Protein AF-A0AA35WLZ9-F1 (afdb_monomer_lite)

Sequence (245 aa):
MIYVAKEMERNNMKIPLLIGGATTSKIHTAVKIAPKYNQPTVHVLDASKSVVVVSTLLDNRLRDIFVDDIKEEYEDVRQDYNESMQEKHYISLQSARANALSLDWKDFIPAKPKKVGITVFRDYDIKSLLPYIDWKPFFDVWQLRGKYPNRGYPGIFKDKDVGFEAKKVFDEAIHVLDTICQDKPVKAHGVIGLFPAYSLGDDVVVLNDMKTERIATLYGLRQQEEKERGDYLLLPFRLCLPKSH

Foldseek 3Di:
DQVVQLVCVVVVPADEAEDEDDPDDLLCCLARRPVNHPHHYDYDYDPVVVVVVVVQCPDPVRNVVVSVVSNVVSVVSNVVVVVVVVVWDFADPVVQLVQADDDDCPPPDDDDDPDAFKDKDKQPQLVVCVVVDQCQVVCVVVVLQAPPNPQGPPSSLVGPPRNVVVVVVVVVVVVVSVCCNVVVPDGDIDMDHHFDWADDRLKIFTADNVNPDGPDIGGWDWAGGDDPDDHTYIPPDPPGHHPVD

Secondary structure (DSSP, 8-state):
-HHHHHHHHHTT--S-EEE-STT--HHHIIIIIGGG-SS-EEE-SSHHHHHHHHHHHH-TTTHHHHHHHHHHHHHHHHHHHHHHHHS--B--HHHHHHTB-----TT--PPPPSS-EEEEEEEE-HHHHGGG---HHHHHHTT---SSTT--TTGGGG-TTTHHHHHHHHHHHHHHHHHHHHH--S-EEEEEEE--EEEETTEEEEE-TTSSSEEEEE--EE--B--SSS-B-EET-S-SPBTT-

InterPro domains:
  IPR004223 Vitamin B12-dependent methionine synthase, activation domain [PF02965] (125-230)
  IPR004223 Vitamin B12-dependent methionine synthase, activation domain [PS50974] (84-245)
  IPR006158 Cobalamin (vitamin B12)-binding domain [PS51332] (1-68)
  IPR036724 Cobalamin-binding domain superfamily [SSF52242] (1-81)
  IPR037010 Vitamin B12-dependent methionine synthase, activation domain superfamily [SSF56507] (89-234)
  IPR050554 Methionine Synthase/Corrinoid [PTHR45833] (1-231)

Organism: Geodia barretti (NCBI:txid519541)

Structure (mmCIF, N/CA/C/O backbone):
data_AF-A0AA35WLZ9-F1
#
_entry.id   AF-A0AA35WLZ9-F1
#
loop_
_atom_site.group_PDB
_atom_site.id
_atom_site.type_symbol
_atom_site.label_atom_id
_atom_site.label_alt_id
_atom_site.label_comp_id
_atom_site.label_asym_id
_atom_site.label_entity_id
_atom_site.label_seq_id
_atom_site.pdbx_PDB_ins_code
_atom_site.Cartn_x
_atom_site.Cartn_y
_atom_site.Cartn_z
_atom_site.occupancy
_atom_site.B_iso_or_equiv
_atom_site.auth_seq_id
_atom_site.auth_comp_id
_atom_site.auth_asym_id
_atom_site.auth_atom_id
_atom_site.pdbx_PDB_model_num
ATOM 1 N N . MET A 1 1 ? -5.988 13.405 6.049 1.00 89.25 1 MET A N 1
ATOM 2 C CA . MET A 1 1 ? -6.454 13.346 7.456 1.00 89.25 1 MET A CA 1
ATOM 3 C C . MET A 1 1 ? -6.013 14.553 8.278 1.00 89.25 1 MET A C 1
ATOM 5 O O . MET A 1 1 ? -6.886 15.200 8.827 1.00 89.25 1 MET A O 1
ATOM 9 N N . ILE A 1 2 ? -4.727 14.939 8.303 1.00 95.81 2 ILE A N 1
ATOM 10 C CA . ILE A 1 2 ? -4.272 16.164 9.010 1.00 95.81 2 ILE A CA 1
ATOM 11 C C . ILE A 1 2 ? -5.046 17.414 8.556 1.00 95.81 2 ILE A C 1
ATOM 13 O O . ILE A 1 2 ? -5.471 18.213 9.382 1.00 95.81 2 ILE A O 1
ATOM 17 N N . TYR A 1 3 ? -5.248 17.569 7.242 1.00 97.00 3 TYR A N 1
ATOM 18 C CA . TYR A 1 3 ? -6.050 18.662 6.684 1.00 97.00 3 TYR A CA 1
ATOM 19 C C . TYR A 1 3 ? -7.477 18.677 7.252 1.00 97.00 3 TYR A C 1
ATOM 21 O O . TYR A 1 3 ? -7.931 19.711 7.717 1.00 97.00 3 TYR A O 1
ATOM 29 N N . VAL A 1 4 ? -8.136 17.516 7.306 1.00 97.00 4 VAL A N 1
ATOM 30 C CA . VAL A 1 4 ? -9.491 17.381 7.864 1.00 97.00 4 VAL A CA 1
ATOM 31 C C . VAL A 1 4 ? -9.517 17.768 9.341 1.00 97.00 4 VAL A C 1
ATOM 33 O O . VAL A 1 4 ? -10.365 18.557 9.720 1.00 97.00 4 VAL A O 1
ATOM 36 N N . ALA A 1 5 ? -8.563 17.306 10.155 1.00 97.31 5 ALA A N 1
ATOM 37 C CA . ALA A 1 5 ? -8.479 17.686 11.569 1.00 97.31 5 ALA A CA 1
ATOM 38 C C . ALA A 1 5 ? -8.369 19.213 11.754 1.00 97.31 5 ALA A C 1
ATOM 40 O O . ALA A 1 5 ? -9.117 19.797 12.533 1.00 97.31 5 ALA A O 1
ATOM 41 N N . LYS A 1 6 ? -7.511 19.874 10.961 1.00 97.81 6 LYS A N 1
ATOM 42 C CA . LYS A 1 6 ? -7.396 21.343 10.958 1.00 97.81 6 LYS A CA 1
ATOM 43 C C . LYS A 1 6 ? -8.695 22.031 10.542 1.00 97.81 6 LYS A C 1
ATOM 45 O O . LYS A 1 6 ? -9.047 23.056 11.113 1.00 97.81 6 LYS A O 1
ATOM 50 N N . GLU A 1 7 ? -9.390 21.495 9.544 1.00 98.12 7 GLU A N 1
ATOM 51 C CA . GLU A 1 7 ? -10.670 22.037 9.087 1.00 98.12 7 GLU A CA 1
ATOM 52 C C . GLU A 1 7 ? -11.778 21.850 10.125 1.00 98.12 7 GLU A C 1
ATOM 54 O O . GLU A 1 7 ? -12.565 22.766 10.345 1.00 98.12 7 GLU A O 1
ATOM 59 N N . MET A 1 8 ? -11.817 20.712 10.816 1.00 98.00 8 MET A N 1
ATOM 60 C CA . MET A 1 8 ? -12.756 20.476 11.913 1.00 98.00 8 MET A CA 1
ATOM 61 C C . MET A 1 8 ? -12.528 21.461 13.062 1.00 98.00 8 MET A C 1
ATOM 63 O O . MET A 1 8 ? -13.495 22.023 13.577 1.00 98.00 8 MET A O 1
ATOM 67 N N . GLU A 1 9 ? -11.265 21.730 13.410 1.00 97.81 9 GLU A N 1
ATOM 68 C CA . GLU A 1 9 ? -10.915 22.761 14.393 1.00 97.81 9 GLU A CA 1
ATOM 69 C C . GLU A 1 9 ? -11.333 24.154 13.913 1.00 97.81 9 GLU A C 1
ATOM 71 O O . GLU A 1 9 ? -12.016 24.881 14.629 1.00 97.81 9 GLU A O 1
ATOM 76 N N . ARG A 1 10 ? -11.001 24.507 12.663 1.00 97.88 10 ARG A N 1
ATOM 77 C CA . ARG A 1 10 ? -11.346 25.803 12.056 1.00 97.88 10 ARG A CA 1
ATOM 78 C C . ARG A 1 10 ? -12.853 26.066 12.049 1.00 97.88 10 ARG A C 1
ATOM 80 O O . ARG A 1 10 ? -13.274 27.206 12.216 1.00 97.88 10 ARG A O 1
ATOM 87 N N . ASN A 1 11 ? -13.655 25.019 11.873 1.00 97.81 11 ASN A N 1
ATOM 88 C CA . ASN A 1 11 ? -15.116 25.087 11.886 1.00 97.81 11 ASN A CA 1
ATOM 89 C C . ASN A 1 11 ? -15.721 24.854 13.285 1.00 97.81 11 ASN A C 1
ATOM 91 O O . ASN A 1 11 ? -16.932 24.678 13.401 1.00 97.81 11 ASN A O 1
ATOM 95 N N . ASN A 1 12 ? -14.911 24.860 14.352 1.00 97.06 12 ASN A N 1
ATOM 96 C CA . ASN A 1 12 ? -15.339 24.682 15.744 1.00 97.06 12 ASN A CA 1
ATOM 97 C C . ASN A 1 12 ? -16.157 23.405 15.999 1.00 97.06 12 ASN A C 1
ATOM 99 O O . ASN A 1 12 ? -16.997 23.368 16.903 1.00 97.06 12 ASN A O 1
ATOM 103 N N . MET A 1 13 ? -15.922 22.347 15.222 1.00 97.62 13 MET A N 1
ATOM 104 C CA . MET A 1 13 ? -16.640 21.088 15.390 1.00 97.62 13 MET A CA 1
ATOM 105 C C . MET A 1 13 ? -16.354 20.496 16.773 1.00 97.62 13 MET A C 1
ATOM 107 O O . MET A 1 13 ? -15.226 20.567 17.263 1.00 97.62 13 MET A O 1
ATOM 111 N N . LYS A 1 14 ? -17.366 19.882 17.395 1.00 95.00 14 LYS A N 1
ATOM 112 C CA . LYS A 1 14 ? -17.282 19.296 18.750 1.00 95.00 14 LYS A CA 1
ATOM 113 C C . LYS A 1 14 ? -17.354 17.765 18.784 1.00 95.00 14 LYS A C 1
ATOM 115 O O . LYS A 1 14 ? -17.286 17.164 19.850 1.00 95.00 14 LYS A O 1
ATOM 120 N N . ILE A 1 15 ? -17.513 17.137 17.622 1.00 95.12 15 ILE A N 1
ATOM 121 C CA . ILE A 1 15 ? -17.662 15.686 17.509 1.00 95.12 15 ILE A CA 1
ATOM 122 C C . ILE A 1 15 ? -16.296 14.983 17.489 1.00 95.12 15 ILE A C 1
ATOM 124 O O . ILE A 1 15 ? -15.345 15.536 16.943 1.00 95.12 15 ILE A O 1
ATOM 128 N N . PRO A 1 16 ? -16.175 13.759 18.029 1.00 95.19 16 PRO A N 1
ATOM 129 C CA . PRO A 1 16 ? -14.942 12.982 17.922 1.00 95.19 16 PRO A CA 1
ATOM 130 C C . PRO A 1 16 ? -14.523 12.702 16.469 1.00 95.19 16 PRO A C 1
ATOM 132 O O . PRO A 1 16 ? -15.365 12.483 15.596 1.00 95.19 16 PRO A O 1
ATOM 135 N N . LEU A 1 17 ? -13.213 12.644 16.225 1.00 96.19 17 LEU A N 1
ATOM 136 C CA . LEU A 1 17 ? -12.600 12.267 14.952 1.00 96.19 17 LEU A CA 1
ATOM 137 C C . LEU A 1 17 ? -12.021 10.849 15.042 1.00 96.19 17 LEU A C 1
ATOM 139 O O . LEU A 1 17 ? -11.033 10.617 15.736 1.00 96.19 17 LEU A O 1
ATOM 143 N N . LEU A 1 18 ? -12.594 9.900 14.299 1.00 95.94 18 LEU A N 1
ATOM 144 C CA . LEU A 1 18 ? -12.056 8.541 14.190 1.00 95.94 18 LEU A CA 1
ATOM 145 C C . LEU A 1 18 ? -11.142 8.413 12.966 1.00 95.94 18 LEU A C 1
ATOM 147 O O . LEU A 1 18 ? -11.517 8.776 11.851 1.00 95.94 18 LEU A O 1
ATOM 151 N N . ILE A 1 19 ? -9.941 7.875 13.171 1.00 95.62 19 ILE A N 1
ATOM 152 C CA . ILE A 1 19 ? -8.924 7.673 12.137 1.00 95.62 19 ILE A CA 1
ATOM 153 C C . ILE A 1 19 ? -8.700 6.174 11.938 1.00 95.62 19 ILE A C 1
ATOM 155 O O . ILE A 1 19 ? -8.283 5.481 12.857 1.00 95.62 19 ILE A O 1
ATOM 159 N N . GLY A 1 20 ? -8.917 5.676 10.723 1.00 92.56 20 GLY A N 1
ATOM 160 C CA . GLY A 1 20 ? -8.704 4.272 10.364 1.00 92.56 20 GLY A CA 1
ATOM 161 C C . GLY A 1 20 ? -8.269 4.121 8.907 1.00 92.56 20 GLY A C 1
ATOM 162 O O . GLY A 1 20 ? -8.317 5.083 8.139 1.00 92.56 20 GLY A O 1
ATOM 163 N N . GLY A 1 21 ? -7.808 2.926 8.540 1.00 88.25 21 GLY A N 1
ATOM 164 C CA . GLY A 1 21 ? -7.388 2.582 7.176 1.00 88.25 21 GLY A CA 1
ATOM 165 C C . GLY A 1 21 ? -5.942 2.093 7.080 1.00 88.25 21 GLY A C 1
ATOM 166 O O . GLY A 1 21 ? -5.147 2.276 7.993 1.00 88.25 21 GLY A O 1
ATOM 167 N N . ALA A 1 22 ? -5.591 1.483 5.946 1.00 85.69 22 ALA A N 1
ATOM 168 C CA . ALA A 1 22 ? -4.310 0.792 5.759 1.00 85.69 22 ALA A CA 1
ATOM 169 C C . ALA A 1 22 ? -3.065 1.684 5.940 1.00 85.69 22 ALA A C 1
ATOM 171 O O . ALA A 1 22 ? -2.002 1.198 6.310 1.00 85.69 22 ALA A O 1
ATOM 172 N N . THR A 1 23 ? -3.185 2.986 5.675 1.00 87.00 23 THR A N 1
ATOM 173 C CA . THR A 1 23 ? -2.082 3.955 5.777 1.00 87.00 23 THR A CA 1
ATOM 174 C C . THR A 1 23 ? -2.028 4.675 7.123 1.00 87.00 23 THR A C 1
ATOM 176 O O . THR A 1 23 ? -1.178 5.546 7.314 1.00 87.00 23 THR A O 1
ATOM 179 N N . THR A 1 24 ? -2.937 4.365 8.052 1.00 92.12 24 THR A N 1
ATOM 180 C CA . THR A 1 24 ? -3.000 5.032 9.353 1.00 92.12 24 THR A CA 1
ATOM 181 C C . THR A 1 24 ? -2.328 4.198 10.431 1.00 92.12 24 THR A C 1
ATOM 183 O O . THR A 1 24 ? -2.323 2.971 10.402 1.00 92.12 24 THR A O 1
ATOM 186 N N . SER A 1 25 ? -1.759 4.876 11.421 1.00 94.00 25 SER A N 1
ATOM 187 C CA . SER A 1 25 ? -1.181 4.237 12.597 1.00 94.00 25 SER A CA 1
ATOM 188 C C . SER A 1 25 ? -1.472 5.064 13.839 1.00 94.00 25 SER A C 1
ATOM 190 O O . SER A 1 25 ? -1.731 6.273 13.746 1.00 94.00 25 SER A O 1
ATOM 192 N N . LYS A 1 26 ? -1.388 4.418 15.005 1.00 94.38 26 LYS A N 1
ATOM 193 C CA . LYS A 1 26 ? -1.492 5.095 16.299 1.00 94.38 26 LYS A CA 1
ATOM 194 C C . LYS A 1 26 ? -0.443 6.203 16.408 1.00 94.38 26 LYS A C 1
ATOM 196 O O . LYS A 1 26 ? -0.805 7.345 16.658 1.00 94.38 26 LYS A O 1
ATOM 201 N N . ILE A 1 27 ? 0.812 5.897 16.061 1.00 95.25 27 ILE A N 1
ATOM 202 C CA . ILE A 1 27 ? 1.931 6.854 16.063 1.00 95.25 27 ILE A CA 1
A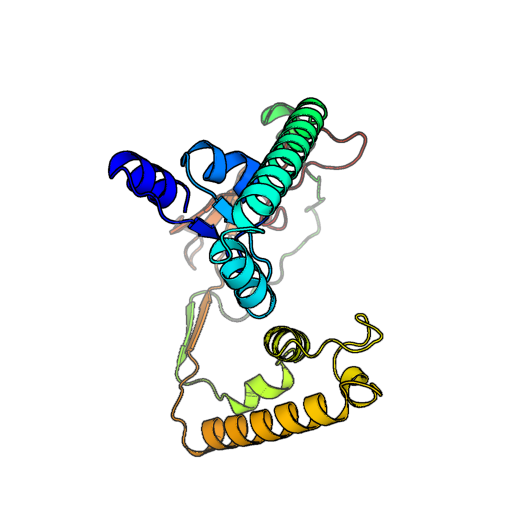TOM 203 C C . ILE A 1 27 ? 1.640 8.062 15.166 1.00 95.25 27 ILE A C 1
ATOM 205 O O . ILE A 1 27 ? 1.702 9.201 15.621 1.00 95.25 27 ILE A O 1
ATOM 209 N N . HIS A 1 28 ? 1.271 7.853 13.897 1.00 95.44 28 HIS A N 1
ATOM 210 C CA . HIS A 1 28 ? 0.989 8.974 12.993 1.00 95.44 28 HIS A CA 1
ATOM 211 C C . HIS A 1 28 ? -0.200 9.815 13.484 1.00 95.44 28 HIS A C 1
ATOM 213 O O . HIS A 1 28 ? -0.190 11.042 13.367 1.00 95.44 28 HIS A O 1
ATOM 219 N N . THR A 1 29 ? -1.218 9.170 14.056 1.00 96.62 29 THR A N 1
ATOM 220 C CA . THR A 1 29 ? -2.386 9.861 14.610 1.00 96.62 29 THR A CA 1
ATOM 221 C C . THR A 1 29 ? -2.001 10.717 15.812 1.00 96.62 29 THR A C 1
ATOM 223 O O . THR A 1 29 ? -2.269 11.918 15.784 1.00 96.62 29 THR A O 1
ATOM 226 N N . ALA A 1 30 ? -1.303 10.143 16.793 1.00 96.50 30 ALA A N 1
ATOM 227 C CA . ALA A 1 30 ? -0.842 10.830 17.995 1.00 96.50 30 ALA A CA 1
ATOM 228 C C . ALA A 1 30 ? 0.108 11.994 17.672 1.00 96.50 30 ALA A C 1
ATOM 230 O O . ALA A 1 30 ? -0.069 13.101 18.170 1.00 96.50 30 ALA A O 1
ATOM 231 N N . VAL A 1 31 ? 1.079 11.785 16.777 1.00 95.56 31 VAL A N 1
ATOM 232 C CA . VAL A 1 31 ? 2.138 12.769 16.494 1.00 95.56 31 VAL A CA 1
ATOM 233 C C . VAL A 1 31 ? 1.690 13.864 15.521 1.00 95.56 31 VAL A C 1
ATOM 235 O O . VAL A 1 31 ? 2.122 15.013 15.638 1.00 95.56 31 VAL A O 1
ATOM 238 N N . LYS A 1 32 ? 0.868 13.543 14.512 1.00 96.06 32 LYS A N 1
ATOM 239 C CA . LYS A 1 32 ? 0.588 14.471 13.396 1.00 96.06 32 LYS A CA 1
ATOM 240 C C . LYS A 1 32 ? -0.861 14.936 13.291 1.00 96.06 32 LYS A C 1
ATOM 242 O O . LYS A 1 32 ? -1.078 16.031 12.769 1.00 96.06 32 LYS A O 1
ATOM 247 N N . ILE A 1 33 ? -1.838 14.136 13.728 1.00 96.88 33 ILE A N 1
ATOM 248 C CA . ILE A 1 33 ? -3.269 14.426 13.524 1.00 96.88 33 ILE A CA 1
ATOM 249 C C . ILE A 1 33 ? -3.903 15.005 14.789 1.00 96.88 33 ILE A C 1
ATOM 251 O O . ILE A 1 33 ? -4.421 16.116 14.727 1.00 96.88 33 ILE A O 1
ATOM 255 N N . ALA A 1 34 ? -3.832 14.291 15.916 1.00 96.62 34 ALA A N 1
ATOM 256 C CA . ALA A 1 34 ? -4.447 14.690 17.182 1.00 96.62 34 ALA A CA 1
ATOM 257 C C . ALA A 1 34 ? -4.051 16.111 17.640 1.00 96.62 34 ALA A C 1
ATOM 259 O O . ALA A 1 34 ? -4.942 16.867 18.012 1.00 96.62 34 ALA A O 1
ATOM 260 N N . PRO A 1 35 ? -2.793 16.583 17.478 1.00 96.12 35 PRO A N 1
ATOM 261 C CA . PRO A 1 35 ? -2.415 17.950 17.858 1.00 96.12 35 PRO A CA 1
ATOM 262 C C . PRO A 1 35 ? -3.054 19.055 17.002 1.00 96.12 35 PRO A C 1
ATOM 264 O O . PRO A 1 35 ? -2.736 20.231 17.174 1.00 96.12 35 PRO A O 1
ATOM 267 N N . LYS A 1 36 ? -3.849 18.700 15.985 1.00 97.44 36 LYS A N 1
ATOM 268 C CA . LYS A 1 36 ? -4.519 19.643 15.080 1.00 97.44 36 LYS A CA 1
ATOM 269 C C . LYS A 1 36 ? -6.015 19.771 15.342 1.00 97.44 36 LYS A C 1
ATOM 271 O O . LYS A 1 36 ? -6.648 20.528 14.613 1.00 97.44 36 LYS A O 1
ATOM 276 N N . TYR A 1 37 ? -6.555 19.058 16.331 1.00 97.31 37 TYR A N 1
ATOM 277 C CA . TYR A 1 37 ? -7.966 19.108 16.688 1.00 97.31 37 TYR A CA 1
ATOM 278 C C . TYR A 1 37 ? -8.156 18.956 18.201 1.00 97.31 37 TYR A C 1
ATOM 280 O O . TYR A 1 37 ? -7.667 18.002 18.794 1.00 97.31 37 TYR A O 1
ATOM 288 N N . ASN A 1 38 ? -8.872 19.891 18.824 1.00 94.69 38 ASN A N 1
ATOM 289 C CA . ASN A 1 38 ? -9.024 19.970 20.281 1.00 94.69 38 ASN A CA 1
ATOM 290 C C . ASN A 1 38 ? -10.040 18.968 20.853 1.00 94.69 38 ASN A C 1
ATOM 292 O O . ASN A 1 38 ? -10.163 18.839 22.070 1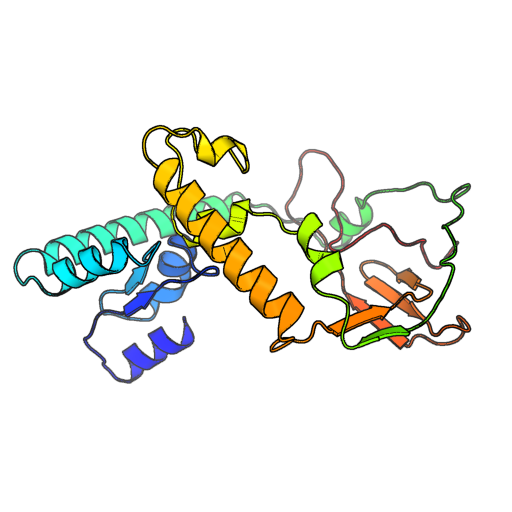.00 94.69 38 ASN A O 1
ATOM 296 N N . GLN A 1 39 ? -10.812 18.294 20.001 1.00 95.19 39 GLN A N 1
ATOM 297 C CA . GLN A 1 39 ? -11.749 17.248 20.420 1.00 95.19 39 GLN A CA 1
ATOM 298 C C . GLN A 1 39 ? -11.119 15.860 20.258 1.00 95.19 39 GLN A C 1
ATOM 300 O O . GLN A 1 39 ? -10.103 15.725 19.568 1.00 95.19 39 GLN A O 1
ATOM 305 N N . PRO A 1 40 ? -11.716 14.811 20.860 1.00 94.62 40 PRO A N 1
ATOM 306 C CA . PRO A 1 40 ? -11.141 13.473 20.839 1.00 94.62 40 PRO A CA 1
ATOM 307 C C . PRO A 1 40 ? -10.814 13.012 19.420 1.00 94.62 40 PRO A C 1
ATOM 309 O O . PRO A 1 40 ? -11.692 12.955 18.560 1.00 94.62 40 PRO A O 1
ATOM 312 N N . THR A 1 41 ? -9.548 12.675 19.188 1.00 96.62 41 THR A N 1
ATOM 313 C CA . THR A 1 41 ? -9.069 12.088 17.935 1.00 96.62 41 THR A CA 1
ATOM 314 C C . THR A 1 41 ? -8.553 10.694 18.243 1.00 96.62 41 THR A C 1
ATOM 316 O O . THR A 1 41 ? -7.584 10.564 18.981 1.00 96.62 41 THR A O 1
ATOM 319 N N . VAL A 1 42 ? -9.189 9.658 17.696 1.00 96.12 42 VAL A N 1
ATOM 320 C CA . VAL A 1 42 ? -8.922 8.264 18.074 1.00 96.12 42 VAL A CA 1
ATOM 321 C C . VAL A 1 42 ? -8.565 7.438 16.845 1.00 96.12 42 VAL A C 1
ATOM 323 O O . VAL A 1 42 ? -9.336 7.340 15.891 1.00 96.12 42 VAL A O 1
ATOM 326 N N . HIS A 1 43 ? -7.387 6.821 16.869 1.00 96.25 43 HIS A N 1
ATOM 327 C CA . HIS A 1 43 ? -6.989 5.790 15.916 1.00 96.25 43 HIS A CA 1
ATOM 328 C C . HIS A 1 43 ? -7.705 4.477 16.223 1.00 96.25 43 HIS A C 1
ATOM 330 O O . HIS A 1 43 ? -7.672 3.993 17.354 1.00 96.25 43 HIS A O 1
ATOM 336 N N . VAL A 1 44 ? -8.316 3.884 15.203 1.00 93.31 44 VAL A N 1
ATOM 337 C CA . VAL A 1 44 ? -9.000 2.598 15.299 1.00 93.31 44 VAL A CA 1
ATOM 338 C C . VAL A 1 44 ? -8.360 1.613 14.329 1.00 93.31 44 VAL A C 1
ATOM 340 O O . VAL A 1 44 ? -8.201 1.900 13.143 1.00 93.31 44 VAL A O 1
ATOM 343 N N . LEU A 1 45 ? -8.002 0.440 14.852 1.00 85.00 45 LEU A N 1
ATOM 344 C CA . LEU A 1 45 ? -7.276 -0.593 14.109 1.00 85.00 45 LEU A CA 1
ATOM 345 C C . LEU A 1 45 ? -8.126 -1.264 13.024 1.00 85.00 45 LEU A C 1
ATOM 347 O O . LEU A 1 45 ? -7.627 -1.530 11.934 1.00 85.00 45 LEU A O 1
ATOM 351 N N . ASP A 1 46 ? -9.392 -1.551 13.322 1.00 81.75 46 ASP A N 1
ATOM 352 C CA . ASP A 1 46 ? -10.289 -2.290 12.437 1.00 81.75 46 ASP A CA 1
ATOM 353 C C . ASP A 1 46 ? -11.768 -1.969 12.718 1.00 81.75 46 ASP A C 1
ATOM 355 O O . ASP A 1 46 ? -12.115 -1.280 13.682 1.00 81.75 46 ASP A O 1
ATOM 359 N N . ALA A 1 47 ? -12.646 -2.473 11.850 1.00 77.75 47 ALA A N 1
ATOM 360 C CA . ALA A 1 47 ? -14.084 -2.234 11.923 1.00 77.75 47 ALA A CA 1
ATOM 361 C C . ALA A 1 47 ? -14.764 -2.873 13.148 1.00 77.75 47 ALA A C 1
ATOM 363 O O . ALA A 1 47 ? -15.807 -2.392 13.574 1.00 77.75 47 ALA A O 1
ATOM 364 N N . SER A 1 48 ? -14.200 -3.931 13.741 1.00 81.06 48 SER A N 1
ATOM 365 C CA . SER A 1 48 ? -14.779 -4.537 14.948 1.00 81.06 48 SER A CA 1
ATOM 366 C C . SER A 1 48 ? -14.554 -3.645 16.170 1.00 81.06 48 SER A C 1
ATOM 368 O O . SER A 1 48 ? -15.453 -3.443 16.987 1.00 81.06 48 SER A O 1
ATOM 370 N N . LYS A 1 49 ? -13.371 -3.026 16.254 1.00 84.38 49 LYS A N 1
ATOM 371 C CA . LYS A 1 49 ? -13.010 -2.129 17.355 1.00 84.38 49 LYS A CA 1
ATOM 372 C C . LYS A 1 49 ? -13.668 -0.758 17.250 1.00 84.38 49 LYS A C 1
ATOM 374 O O . LYS A 1 49 ? -13.842 -0.107 18.278 1.00 84.38 49 LYS A O 1
ATOM 379 N N . SER A 1 50 ? -14.067 -0.320 16.053 1.00 88.81 50 SER A N 1
ATOM 380 C CA . SER A 1 50 ? -14.747 0.973 15.884 1.00 88.81 50 SER A CA 1
ATOM 381 C C . SER A 1 50 ? -16.082 1.017 16.620 1.00 88.81 50 SER A C 1
ATOM 383 O O . SER A 1 50 ? -16.401 2.045 17.210 1.00 88.81 50 SER A O 1
ATOM 385 N N . VAL A 1 51 ? -16.820 -0.097 16.663 1.00 88.75 51 VAL A N 1
ATOM 386 C CA . VAL A 1 51 ? -18.106 -0.188 17.371 1.00 88.75 51 VAL A CA 1
ATOM 387 C C . VAL A 1 51 ? -17.923 0.052 18.867 1.00 88.75 51 VAL A C 1
ATOM 389 O O . VAL A 1 51 ? -18.641 0.861 19.448 1.00 88.75 51 VAL A O 1
ATOM 392 N N . VAL A 1 52 ? -16.928 -0.598 19.479 1.00 89.75 52 VAL A N 1
ATOM 393 C CA . VAL A 1 52 ? -16.628 -0.435 20.910 1.00 89.75 52 VAL A CA 1
ATOM 394 C C . VAL A 1 52 ? -16.200 1.000 21.205 1.00 89.75 52 VAL A C 1
ATOM 396 O O . VAL A 1 52 ? -16.744 1.620 22.111 1.00 89.75 52 VAL A O 1
ATOM 399 N N . VAL A 1 53 ? -15.291 1.561 20.400 1.00 92.75 53 VAL A N 1
ATOM 400 C CA . VAL A 1 53 ? -14.822 2.946 20.570 1.00 92.75 53 VAL A CA 1
ATOM 401 C C . VAL A 1 53 ? -15.975 3.944 20.459 1.00 92.75 53 VAL A C 1
ATOM 403 O O . VAL A 1 53 ? -16.107 4.824 21.306 1.00 92.75 53 VAL A O 1
ATOM 406 N N . VAL A 1 54 ? -16.833 3.808 19.446 1.00 93.62 54 VAL A N 1
ATOM 407 C CA . VAL A 1 54 ? -17.995 4.691 19.272 1.00 93.62 54 VAL A CA 1
ATOM 408 C C . VAL A 1 54 ? -18.975 4.531 20.433 1.00 93.62 54 VAL A C 1
ATOM 410 O O . VAL A 1 54 ? -19.445 5.537 20.954 1.00 93.62 54 VAL A O 1
ATOM 413 N N . SER A 1 55 ? -19.242 3.301 20.886 1.00 93.19 55 SER A N 1
ATOM 414 C CA . SER A 1 55 ? -20.113 3.053 22.040 1.00 93.19 55 SER A CA 1
ATOM 415 C C . SER A 1 55 ? -19.592 3.740 23.303 1.00 93.19 55 SER A C 1
ATOM 417 O O . SER A 1 55 ? -20.366 4.391 23.997 1.00 93.19 55 SER A O 1
ATOM 419 N N . THR A 1 56 ? -18.289 3.648 23.581 1.00 93.44 56 THR A N 1
ATOM 420 C CA . THR A 1 56 ? -17.665 4.309 24.737 1.00 93.44 56 THR A CA 1
ATOM 421 C C . THR A 1 56 ? -17.711 5.832 24.615 1.00 93.44 56 THR A C 1
ATOM 423 O O . THR A 1 56 ? -17.994 6.519 25.591 1.00 93.44 56 THR A O 1
ATOM 426 N N . LEU A 1 57 ? -17.490 6.380 23.415 1.00 93.25 57 LEU A N 1
ATOM 427 C CA . LEU A 1 57 ? -17.543 7.827 23.166 1.00 93.25 57 LEU A CA 1
ATOM 428 C C . LEU A 1 57 ? -18.953 8.424 23.298 1.00 93.25 57 LEU A C 1
ATOM 430 O O . LEU A 1 57 ? -19.075 9.633 23.505 1.00 93.25 57 LEU A O 1
ATOM 434 N N . LEU A 1 58 ? -19.997 7.605 23.150 1.00 93.38 58 LEU A N 1
ATOM 435 C CA . LEU A 1 58 ? -21.397 8.002 23.322 1.00 93.38 58 LEU A CA 1
ATOM 436 C C . LEU A 1 58 ? -21.906 7.811 24.762 1.00 93.38 58 LEU A C 1
ATOM 438 O O . LEU A 1 58 ? -22.975 8.320 25.094 1.00 93.38 58 LEU A O 1
ATOM 442 N N . ASP A 1 59 ? -21.167 7.098 25.616 1.00 94.31 59 ASP A N 1
ATOM 443 C CA . ASP A 1 59 ? -21.534 6.879 27.016 1.00 94.31 59 ASP A CA 1
ATOM 444 C C . ASP A 1 59 ? -21.057 8.045 27.896 1.00 94.31 59 ASP A C 1
ATOM 446 O O . ASP A 1 59 ? -19.862 8.257 28.086 1.00 94.31 59 ASP A O 1
ATOM 450 N N . ASN A 1 60 ? -21.994 8.780 28.497 1.00 89.81 60 ASN A N 1
ATOM 451 C CA . ASN A 1 60 ? -21.697 9.958 29.322 1.00 89.81 60 ASN A CA 1
ATOM 452 C C . ASN A 1 60 ? -20.837 9.676 30.569 1.00 89.81 60 ASN A C 1
ATOM 454 O O . ASN A 1 60 ? -20.282 10.614 31.132 1.00 89.81 60 ASN A O 1
ATOM 458 N N . ARG A 1 61 ? -20.755 8.427 31.044 1.00 91.56 61 ARG A N 1
ATOM 459 C CA . ARG A 1 61 ? -19.938 8.053 32.211 1.00 91.56 61 ARG A CA 1
ATOM 460 C C . ARG A 1 61 ? -18.531 7.635 31.809 1.00 91.56 61 ARG A C 1
ATOM 462 O O . ARG A 1 61 ? -17.584 7.922 32.531 1.00 91.56 61 ARG A O 1
ATOM 469 N N . LEU A 1 62 ? -18.413 6.927 30.687 1.00 92.38 62 LEU A N 1
ATOM 470 C CA . LEU A 1 62 ? -17.149 6.343 30.236 1.00 92.38 62 LEU A CA 1
ATOM 471 C C . LEU A 1 62 ? -16.382 7.251 29.277 1.00 92.38 62 LEU A C 1
ATOM 473 O O . LEU A 1 62 ? -15.168 7.110 29.164 1.00 92.38 62 LEU A O 1
ATOM 477 N N . ARG A 1 63 ? -17.064 8.181 28.600 1.00 92.75 63 ARG A N 1
ATOM 478 C CA . ARG A 1 63 ? -16.465 9.051 27.587 1.00 92.75 63 ARG A CA 1
ATOM 479 C C . ARG A 1 63 ? -15.268 9.822 28.122 1.00 92.75 63 ARG A C 1
ATOM 481 O O . ARG A 1 63 ? -14.224 9.788 27.486 1.00 92.75 63 ARG A O 1
ATOM 488 N N . ASP A 1 64 ? -15.420 10.537 29.233 1.00 93.25 64 ASP A N 1
ATOM 489 C CA . ASP A 1 64 ? -14.362 11.433 29.712 1.00 93.25 64 ASP A CA 1
ATOM 490 C C . ASP A 1 64 ? -13.147 10.638 30.205 1.00 93.25 64 ASP A C 1
ATOM 492 O O . ASP A 1 64 ? -12.027 10.967 29.828 1.00 93.25 64 ASP A O 1
ATOM 496 N N . ILE A 1 65 ? -13.388 9.520 30.902 1.00 94.94 65 ILE A N 1
ATOM 497 C CA . ILE A 1 65 ? -12.348 8.558 31.303 1.00 94.94 65 ILE A CA 1
ATOM 498 C C . ILE A 1 65 ? -11.588 8.066 30.065 1.00 94.94 65 ILE A C 1
ATOM 500 O O . ILE A 1 65 ? -10.377 8.214 29.972 1.00 94.94 65 ILE A O 1
ATOM 504 N N . PHE A 1 66 ? -12.310 7.570 29.059 1.00 94.50 66 PHE A N 1
ATOM 505 C CA . PHE A 1 66 ? -11.708 7.050 27.833 1.00 94.50 66 PHE A CA 1
ATOM 506 C C . PHE A 1 66 ? -10.932 8.114 27.045 1.00 94.50 66 PHE A C 1
ATOM 508 O O . PHE A 1 66 ? -9.898 7.826 26.445 1.00 94.50 66 PHE A O 1
ATOM 515 N N . VAL A 1 67 ? -11.435 9.347 27.002 1.00 94.19 67 VAL A N 1
ATOM 516 C CA . VAL A 1 67 ? -10.763 10.455 26.318 1.00 94.19 67 VAL A CA 1
ATOM 517 C C . VAL A 1 67 ? -9.462 10.821 27.022 1.00 94.19 67 VAL A C 1
ATOM 519 O O . VAL A 1 67 ? -8.484 11.114 26.335 1.00 94.19 67 VAL A O 1
ATOM 522 N N . ASP A 1 68 ? -9.448 10.823 28.351 1.00 94.69 68 ASP A N 1
ATOM 523 C CA . ASP A 1 68 ? -8.250 11.139 29.119 1.00 94.69 68 ASP A CA 1
ATOM 524 C C . ASP A 1 68 ? -7.211 10.012 29.028 1.00 94.69 68 ASP A C 1
ATOM 526 O O . ASP A 1 68 ? -6.056 10.311 28.727 1.00 94.69 68 ASP A O 1
ATOM 530 N N . ASP A 1 69 ? -7.633 8.743 29.080 1.00 95.19 69 ASP A N 1
ATOM 531 C CA . ASP A 1 69 ? -6.759 7.583 28.834 1.00 95.19 69 ASP A CA 1
ATOM 532 C C . ASP A 1 69 ? -6.073 7.668 27.453 1.00 95.19 69 ASP A C 1
ATOM 534 O O . ASP A 1 69 ? -4.870 7.447 27.310 1.00 95.19 69 ASP A O 1
ATOM 538 N N . ILE A 1 70 ? -6.825 8.025 26.402 1.00 94.50 70 ILE A N 1
ATOM 539 C CA . ILE A 1 70 ? -6.273 8.167 25.044 1.00 94.50 70 ILE A CA 1
ATOM 540 C C . ILE A 1 70 ? -5.303 9.348 24.944 1.00 94.50 70 ILE A C 1
ATOM 542 O O . ILE A 1 70 ? -4.327 9.274 24.194 1.00 94.50 70 ILE A O 1
ATOM 546 N N . LYS A 1 71 ? -5.560 10.454 25.652 1.00 93.81 71 LYS A N 1
ATOM 547 C CA . LYS A 1 71 ? -4.645 11.605 25.653 1.00 93.81 71 LYS A CA 1
ATOM 548 C C . LYS A 1 71 ? -3.319 11.254 26.312 1.00 93.81 71 LYS A C 1
ATOM 550 O O . LYS A 1 71 ? -2.293 11.640 25.756 1.00 93.81 71 LYS A O 1
ATOM 555 N N . GLU A 1 72 ? -3.358 10.554 27.446 1.00 95.94 72 GLU A N 1
ATOM 556 C CA . GLU A 1 72 ? -2.166 10.070 28.148 1.00 95.94 72 GLU A CA 1
ATOM 557 C C . GLU A 1 72 ? -1.373 9.130 27.238 1.00 95.94 72 GLU A C 1
ATOM 559 O O . GLU A 1 72 ? -0.231 9.432 26.898 1.00 95.94 72 GLU A O 1
ATOM 564 N N . GLU A 1 73 ? -2.030 8.113 26.668 1.00 95.75 73 GLU A N 1
ATOM 565 C CA . GLU A 1 73 ? -1.388 7.198 25.716 1.00 95.75 73 GLU A CA 1
ATOM 566 C C . GLU A 1 73 ? -0.759 7.948 24.525 1.00 95.75 73 GLU A C 1
ATOM 568 O O . GLU A 1 73 ? 0.312 7.593 24.030 1.00 95.75 73 GLU A O 1
ATOM 573 N N . TYR A 1 74 ? -1.415 8.991 24.013 1.00 97.06 74 TYR A N 1
ATOM 574 C CA . TYR A 1 74 ? -0.895 9.755 22.878 1.00 97.06 74 TYR A CA 1
ATOM 575 C C . TYR A 1 74 ? 0.222 10.717 23.261 1.00 97.06 74 TYR A C 1
ATOM 577 O O . TYR A 1 74 ? 0.966 11.133 22.370 1.00 97.06 74 TYR A O 1
ATOM 585 N N . GLU A 1 75 ? 0.318 11.134 24.521 1.00 95.56 75 GLU A N 1
ATOM 586 C CA . GLU A 1 75 ? 1.479 11.862 25.029 1.00 95.56 75 GLU A CA 1
ATOM 587 C C . GLU A 1 75 ? 2.683 10.929 25.117 1.00 95.56 75 GLU A C 1
ATOM 589 O O . GLU A 1 75 ? 3.702 11.243 24.506 1.00 95.56 75 GLU A O 1
ATOM 594 N N . ASP A 1 76 ? 2.523 9.744 25.708 1.00 96.25 76 ASP A N 1
ATOM 595 C CA . ASP A 1 76 ? 3.589 8.739 25.800 1.00 96.25 76 ASP A CA 1
ATOM 596 C C . ASP A 1 76 ? 4.129 8.379 24.409 1.00 96.25 76 ASP A C 1
ATOM 598 O O . ASP A 1 76 ? 5.316 8.511 24.122 1.00 96.25 76 ASP A O 1
ATOM 602 N N . VAL A 1 77 ? 3.233 8.061 23.466 1.00 95.88 77 VAL A N 1
ATOM 603 C CA . VAL A 1 77 ? 3.612 7.753 22.075 1.00 95.88 77 VAL A CA 1
ATOM 604 C C . VAL A 1 77 ? 4.335 8.923 21.395 1.00 95.88 77 VAL A C 1
ATOM 606 O O . VAL A 1 77 ? 5.184 8.711 20.523 1.00 95.88 77 VAL A O 1
ATOM 609 N N . ARG A 1 78 ? 3.991 10.171 21.734 1.00 94.75 78 ARG A N 1
ATOM 610 C CA . ARG A 1 78 ? 4.679 11.356 21.199 1.00 94.75 78 ARG A CA 1
ATOM 611 C C . ARG A 1 78 ? 6.059 11.520 21.815 1.00 94.75 78 ARG A C 1
ATOM 613 O O . ARG A 1 78 ? 6.982 11.866 21.076 1.00 94.75 78 ARG A O 1
ATOM 620 N N . GLN A 1 79 ? 6.189 11.294 23.116 1.00 93.94 79 GLN A N 1
ATOM 621 C CA . GLN A 1 79 ? 7.463 11.338 23.813 1.00 93.94 79 GLN A CA 1
ATOM 622 C C . GLN A 1 79 ? 8.412 10.278 23.247 1.00 93.94 79 GLN A C 1
ATOM 624 O O . GLN A 1 79 ? 9.454 10.653 22.709 1.00 93.94 79 GLN A O 1
ATOM 629 N N . ASP A 1 80 ? 7.989 9.013 23.209 1.00 93.12 80 ASP A N 1
ATOM 630 C CA . ASP A 1 80 ? 8.753 7.897 22.638 1.00 93.12 80 ASP A CA 1
ATOM 631 C C . ASP A 1 80 ? 9.182 8.183 21.192 1.00 93.12 80 ASP A C 1
ATOM 633 O O . ASP A 1 80 ? 10.330 7.968 20.794 1.00 93.12 80 ASP A O 1
ATOM 637 N N . TYR A 1 81 ? 8.265 8.715 20.372 1.00 92.12 81 TYR A N 1
ATOM 638 C CA . TYR A 1 81 ? 8.586 9.086 18.996 1.00 92.12 81 TYR A CA 1
ATOM 639 C C . TYR A 1 81 ? 9.673 10.165 18.943 1.00 92.12 81 TYR A C 1
ATOM 641 O O . TYR A 1 81 ? 10.606 10.049 18.149 1.00 92.12 81 TYR A O 1
ATOM 649 N N . ASN A 1 82 ? 9.571 11.213 19.762 1.00 90.12 82 ASN A N 1
ATOM 650 C CA . ASN A 1 82 ? 10.547 12.300 19.777 1.00 90.12 82 ASN A CA 1
ATOM 651 C C . ASN A 1 82 ? 11.918 11.833 20.278 1.00 90.12 82 ASN A C 1
ATOM 653 O O . ASN A 1 82 ? 12.922 12.223 19.686 1.00 90.12 82 ASN A O 1
ATOM 657 N N . GLU A 1 83 ? 11.961 10.979 21.300 1.00 90.50 83 GLU A N 1
ATOM 658 C CA . GLU A 1 83 ? 13.193 10.357 21.797 1.00 90.50 83 GLU A CA 1
ATOM 659 C C . GLU A 1 83 ? 13.840 9.498 20.702 1.00 90.50 83 GLU A C 1
ATOM 661 O O . GLU A 1 83 ? 14.990 9.733 20.329 1.00 90.50 83 GLU A O 1
ATOM 666 N N . SER A 1 84 ? 13.065 8.629 20.043 1.00 86.62 84 SER A N 1
ATOM 667 C CA . SER A 1 84 ? 13.567 7.809 18.929 1.00 86.62 84 SER A CA 1
ATOM 668 C C . SER A 1 84 ? 14.065 8.631 17.730 1.00 86.62 84 SER A C 1
ATOM 670 O O . SER A 1 84 ? 14.881 8.158 16.943 1.00 86.62 84 SER A O 1
ATOM 672 N N . MET A 1 85 ? 13.570 9.861 17.541 1.00 82.12 85 MET A N 1
ATOM 673 C CA . MET A 1 85 ? 14.067 10.763 16.496 1.00 82.12 85 MET A CA 1
ATOM 674 C C . MET A 1 85 ? 15.411 11.393 16.860 1.00 82.12 85 MET A C 1
ATOM 676 O O . MET A 1 85 ? 16.173 11.706 15.948 1.00 82.12 85 MET A O 1
ATOM 680 N N . GLN A 1 86 ? 15.704 11.580 18.149 1.00 80.06 86 GLN A N 1
ATOM 681 C CA . GLN A 1 86 ? 16.993 12.106 18.609 1.00 80.06 86 GLN A CA 1
ATOM 682 C C . GLN A 1 86 ? 18.115 11.074 18.458 1.00 80.06 86 GLN A C 1
ATOM 684 O O . GLN A 1 86 ? 19.248 11.453 18.172 1.00 80.06 86 GLN A O 1
ATOM 689 N N . GLU A 1 87 ? 17.792 9.786 18.576 1.00 81.00 87 GLU A N 1
ATOM 690 C CA . GLU A 1 87 ? 18.738 8.679 18.375 1.00 81.00 87 GLU A CA 1
ATOM 691 C C . GLU A 1 87 ? 19.130 8.473 16.901 1.00 81.00 87 GLU A C 1
ATOM 693 O O . GLU A 1 87 ? 20.137 7.833 16.598 1.00 81.00 87 GLU A O 1
ATOM 698 N N . LYS A 1 88 ? 18.354 9.019 15.954 1.00 84.75 88 LYS A N 1
ATOM 699 C CA . LYS A 1 88 ? 18.635 8.867 14.523 1.00 84.75 88 LYS A CA 1
ATOM 700 C C . LYS A 1 88 ? 19.659 9.878 14.046 1.00 84.75 88 LYS A C 1
ATOM 702 O O . LYS A 1 88 ? 19.344 11.035 13.763 1.00 84.75 88 LYS A O 1
ATOM 707 N N . HIS A 1 89 ? 20.876 9.400 13.844 1.00 89.38 89 HIS A N 1
ATOM 708 C CA . HIS A 1 89 ? 21.917 10.156 13.170 1.00 89.38 89 HIS A CA 1
ATOM 709 C C . HIS A 1 89 ? 21.800 9.994 11.655 1.00 89.38 89 HIS A C 1
ATOM 711 O O . HIS A 1 89 ? 21.646 8.890 11.135 1.00 89.38 89 HIS A O 1
ATOM 717 N N . TYR A 1 90 ? 21.853 11.112 10.931 1.00 91.88 90 TYR A N 1
ATOM 718 C CA . TYR A 1 90 ? 21.831 11.120 9.473 1.00 91.88 90 TYR A CA 1
ATOM 719 C C . TYR A 1 90 ? 23.154 11.644 8.938 1.00 91.88 90 TYR A C 1
ATOM 721 O O . TYR A 1 90 ? 23.631 12.702 9.350 1.00 91.88 90 TYR A O 1
ATOM 729 N N . ILE A 1 91 ? 23.714 10.939 7.962 1.00 93.62 91 ILE A N 1
ATOM 730 C CA . ILE A 1 91 ? 24.910 11.384 7.257 1.00 93.62 91 ILE A CA 1
ATOM 731 C C . ILE A 1 91 ? 24.555 12.274 6.063 1.00 93.62 91 ILE A C 1
ATOM 733 O O . ILE A 1 91 ? 23.440 12.255 5.521 1.00 93.62 91 ILE A O 1
ATOM 737 N N . SER A 1 92 ? 25.544 13.042 5.602 1.00 95.00 92 SER A N 1
ATOM 738 C CA . SER A 1 92 ? 25.391 13.835 4.384 1.00 95.00 92 SER A CA 1
ATOM 739 C C . SER A 1 92 ? 25.094 12.933 3.180 1.00 95.00 92 SER A C 1
ATOM 741 O O . SER A 1 92 ? 25.608 11.816 3.067 1.00 95.00 92 SER A O 1
ATOM 743 N N . LEU A 1 93 ? 24.306 13.439 2.229 1.00 93.69 93 LEU A N 1
ATOM 744 C CA . LEU A 1 93 ? 24.016 12.714 0.991 1.00 93.69 93 LEU A CA 1
ATOM 745 C C . LEU A 1 93 ? 25.300 12.369 0.218 1.00 93.69 93 LEU A C 1
ATOM 747 O O . LEU A 1 93 ? 25.388 11.313 -0.402 1.00 93.69 93 LEU A O 1
ATOM 751 N N . GLN A 1 94 ? 26.315 13.235 0.276 1.00 94.00 94 GLN A N 1
ATOM 752 C CA . GLN A 1 94 ? 27.612 12.988 -0.351 1.00 94.00 94 GLN A CA 1
ATOM 753 C C . GLN A 1 94 ? 28.337 11.803 0.298 1.00 94.00 94 GLN A C 1
ATOM 755 O O . GLN A 1 94 ? 28.823 10.927 -0.414 1.00 94.00 94 GLN A O 1
ATOM 760 N N . SER A 1 95 ? 28.348 11.733 1.631 1.00 92.56 95 SER A N 1
ATOM 761 C CA . SER A 1 95 ? 28.906 10.602 2.380 1.00 92.56 95 SER A CA 1
ATOM 762 C C . SER A 1 95 ? 28.155 9.304 2.067 1.00 92.56 95 SER A C 1
ATOM 764 O O . SER A 1 95 ? 28.780 8.275 1.820 1.00 92.56 95 SER A O 1
ATOM 766 N N . ALA A 1 96 ? 26.822 9.352 1.988 1.00 92.56 96 ALA A N 1
ATOM 767 C CA . ALA A 1 96 ? 26.009 8.188 1.634 1.00 92.56 96 ALA A CA 1
ATOM 768 C C . ALA A 1 96 ? 26.281 7.706 0.199 1.00 92.56 96 ALA A C 1
ATOM 770 O O . ALA A 1 96 ? 26.273 6.507 -0.073 1.00 92.56 96 ALA A O 1
ATOM 771 N N . ARG A 1 97 ? 26.527 8.631 -0.739 1.00 91.00 97 ARG A N 1
ATOM 772 C CA . ARG A 1 97 ? 26.904 8.310 -2.127 1.00 91.00 97 ARG A CA 1
ATOM 773 C C . ARG A 1 97 ? 28.301 7.704 -2.226 1.00 91.00 97 ARG A C 1
ATOM 775 O O . ARG A 1 97 ? 28.502 6.812 -3.044 1.00 91.00 97 ARG A O 1
ATOM 782 N N . ALA A 1 98 ? 29.244 8.173 -1.409 1.00 90.44 98 ALA A N 1
ATOM 783 C CA . ALA A 1 98 ? 30.595 7.619 -1.350 1.00 90.44 98 ALA A CA 1
ATOM 784 C C . ALA A 1 98 ? 30.599 6.180 -0.803 1.00 90.44 98 ALA A C 1
ATOM 786 O O . ALA A 1 98 ? 31.300 5.329 -1.338 1.00 90.44 98 ALA A O 1
ATOM 787 N N . ASN A 1 99 ? 29.748 5.895 0.188 1.00 88.94 99 ASN A N 1
ATOM 788 C CA . ASN A 1 99 ? 29.577 4.572 0.805 1.00 88.94 99 ASN A CA 1
ATOM 789 C C . ASN A 1 99 ? 28.417 3.768 0.183 1.00 88.94 99 ASN A C 1
ATOM 791 O O . ASN A 1 99 ? 27.678 3.050 0.861 1.00 88.94 99 ASN A O 1
ATOM 795 N N . ALA A 1 100 ? 28.191 3.947 -1.116 1.00 86.94 100 ALA A N 1
ATOM 796 C CA . ALA A 1 100 ? 27.138 3.248 -1.835 1.00 86.94 100 ALA A CA 1
ATOM 797 C C . ALA A 1 100 ? 27.599 1.844 -2.265 1.00 86.94 100 ALA A C 1
ATOM 799 O O . ALA A 1 100 ? 28.735 1.687 -2.705 1.00 86.94 100 ALA A O 1
ATOM 800 N N . LEU A 1 101 ? 26.673 0.874 -2.294 1.00 85.12 101 LEU A N 1
ATOM 801 C CA . LEU A 1 101 ? 26.911 -0.533 -2.680 1.00 85.12 101 LEU A CA 1
ATOM 802 C C . LEU A 1 101 ? 27.766 -0.679 -3.943 1.00 85.12 101 LEU A C 1
ATOM 804 O O . LEU A 1 101 ? 27.274 -0.418 -5.043 1.00 85.12 101 LEU A O 1
ATOM 808 N N . SER A 1 102 ? 29.023 -1.087 -3.806 1.00 81.62 102 SER A N 1
ATOM 809 C CA . SER A 1 102 ? 29.926 -1.253 -4.947 1.00 81.62 102 SER A CA 1
ATOM 810 C C . SER A 1 102 ? 29.724 -2.625 -5.591 1.00 81.62 102 SER A C 1
ATOM 812 O O . SER A 1 102 ? 29.911 -3.649 -4.940 1.00 81.62 102 SER A O 1
ATOM 814 N N . LEU A 1 103 ? 29.329 -2.646 -6.865 1.00 83.75 103 LEU A N 1
ATOM 815 C CA . LEU A 1 103 ? 29.175 -3.864 -7.663 1.00 83.75 103 LEU A CA 1
ATOM 816 C C . LEU A 1 103 ? 30.234 -3.871 -8.766 1.00 83.75 103 LEU A C 1
ATOM 818 O O . LEU A 1 103 ? 30.434 -2.846 -9.423 1.00 83.75 103 LEU A O 1
ATOM 822 N N . ASP A 1 104 ? 30.892 -5.012 -8.970 1.00 84.88 104 ASP A N 1
ATOM 823 C CA . ASP A 1 104 ? 31.796 -5.197 -10.105 1.00 84.88 104 ASP A CA 1
ATOM 824 C C . ASP A 1 104 ? 30.988 -5.562 -11.356 1.00 84.88 104 ASP A C 1
ATOM 826 O O . ASP A 1 104 ? 30.282 -6.570 -11.388 1.00 84.88 104 ASP A O 1
ATOM 830 N N . TRP A 1 105 ? 31.078 -4.712 -12.377 1.00 84.88 105 TRP A N 1
ATOM 831 C CA . TRP A 1 105 ? 30.346 -4.854 -13.634 1.00 84.88 105 TRP A CA 1
ATOM 832 C C . TRP A 1 105 ? 31.215 -5.360 -14.787 1.00 84.88 105 TRP A C 1
ATOM 834 O O . TRP A 1 105 ? 30.686 -5.556 -15.878 1.00 84.88 105 TRP A O 1
ATOM 844 N N . LYS A 1 106 ? 32.527 -5.563 -14.580 1.00 84.12 106 LYS A N 1
ATOM 845 C CA . LYS A 1 106 ? 33.489 -5.831 -15.667 1.00 84.12 106 LYS A CA 1
ATOM 846 C C . LYS A 1 106 ? 33.091 -7.001 -16.565 1.00 84.12 106 LYS A C 1
ATOM 848 O O . LYS A 1 106 ? 33.157 -6.867 -17.782 1.00 84.12 106 LYS A O 1
ATOM 853 N N . ASP A 1 107 ? 32.624 -8.092 -15.964 1.00 85.56 107 ASP A N 1
ATOM 854 C CA . ASP A 1 107 ? 32.247 -9.318 -16.678 1.00 85.56 107 ASP A CA 1
ATOM 855 C C . ASP A 1 107 ? 30.727 -9.558 -16.689 1.00 85.56 107 ASP A C 1
ATOM 857 O O . ASP A 1 107 ? 30.249 -10.624 -17.087 1.00 85.56 107 ASP A O 1
ATOM 861 N N . PHE A 1 108 ? 29.934 -8.575 -16.249 1.00 87.06 108 PHE A N 1
ATOM 862 C CA . PHE A 1 108 ? 28.483 -8.707 -16.213 1.00 87.06 108 PHE A CA 1
ATOM 863 C C . PHE A 1 108 ? 27.854 -8.280 -17.538 1.00 87.06 108 PHE A C 1
ATOM 865 O O . PHE A 1 108 ? 27.839 -7.103 -17.898 1.00 87.06 108 PHE A O 1
ATOM 872 N N . ILE A 1 109 ? 27.241 -9.239 -18.229 1.00 85.81 109 ILE A N 1
ATOM 873 C CA . ILE A 1 109 ? 26.462 -8.978 -19.437 1.00 85.81 109 ILE A CA 1
ATOM 874 C C . ILE A 1 109 ? 24.971 -9.032 -19.073 1.00 85.81 109 ILE A C 1
ATOM 876 O O . ILE A 1 109 ? 24.466 -10.102 -18.721 1.00 85.81 109 ILE A O 1
ATOM 880 N N . PRO A 1 110 ? 24.231 -7.911 -19.165 1.00 86.88 110 PRO A N 1
ATOM 881 C CA . PRO A 1 110 ? 22.818 -7.886 -18.826 1.00 86.88 110 PRO A CA 1
ATOM 882 C C . PRO A 1 110 ? 22.022 -8.708 -19.843 1.00 86.88 110 PRO A C 1
ATOM 884 O O . PRO A 1 110 ? 22.202 -8.579 -21.058 1.00 86.88 110 PRO A O 1
ATOM 887 N N . ALA A 1 111 ? 21.093 -9.529 -19.352 1.00 89.81 111 ALA A N 1
ATOM 888 C CA . ALA A 1 111 ? 20.207 -10.294 -20.218 1.00 89.81 111 ALA A CA 1
ATOM 889 C C . ALA A 1 111 ? 19.354 -9.346 -21.076 1.00 89.81 111 ALA A C 1
ATOM 891 O O . ALA A 1 111 ? 18.589 -8.529 -20.558 1.00 89.81 111 ALA A O 1
ATOM 892 N N . LYS A 1 112 ? 19.468 -9.461 -22.403 1.00 88.62 112 LYS A N 1
ATOM 893 C CA . LYS A 1 112 ? 18.660 -8.661 -23.326 1.00 88.62 112 LYS A CA 1
ATOM 894 C C . LYS A 1 112 ? 17.214 -9.177 -23.325 1.00 88.62 112 LYS A C 1
ATOM 896 O O . LYS A 1 112 ? 17.002 -10.359 -23.610 1.00 88.62 112 LYS A O 1
ATOM 901 N N . PRO A 1 113 ? 16.207 -8.321 -23.070 1.00 90.50 113 PRO A N 1
ATOM 902 C CA . PRO A 1 113 ? 14.811 -8.715 -23.202 1.00 90.50 113 PRO A CA 1
ATOM 903 C C . PRO A 1 113 ? 14.491 -9.228 -24.606 1.00 90.50 113 PRO A C 1
ATOM 905 O O . PRO A 1 113 ? 14.939 -8.656 -25.600 1.00 90.50 113 PRO A O 1
ATOM 908 N N . LYS A 1 114 ? 13.653 -10.269 -24.696 1.00 91.31 114 LYS A N 1
ATOM 909 C CA . LYS A 1 114 ? 13.178 -10.799 -25.987 1.00 91.3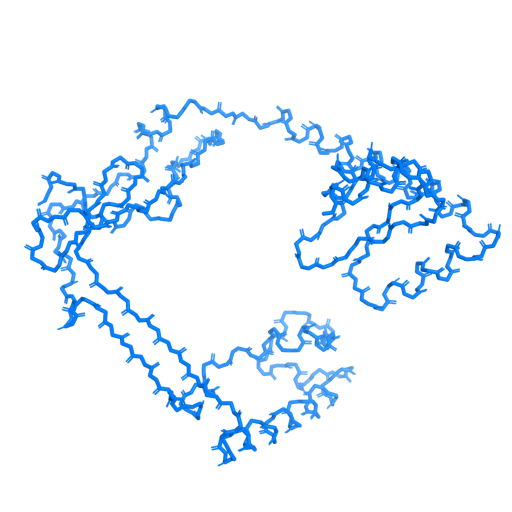1 114 LYS A CA 1
ATOM 910 C C . LYS A 1 114 ? 12.376 -9.763 -26.780 1.00 91.31 114 LYS A C 1
ATOM 912 O O . LYS A 1 114 ? 12.447 -9.742 -28.003 1.00 91.31 114 LYS A O 1
ATOM 917 N N . LYS A 1 115 ? 11.616 -8.917 -26.080 1.00 91.62 115 LYS A N 1
ATOM 918 C CA . LYS A 1 115 ? 10.797 -7.852 -26.659 1.00 91.62 115 LYS A CA 1
ATOM 919 C C . LYS A 1 115 ? 10.987 -6.573 -25.848 1.00 91.62 115 LYS A C 1
ATOM 921 O O . LYS A 1 115 ? 10.569 -6.511 -24.697 1.00 91.62 115 LYS A O 1
ATOM 926 N N . VAL A 1 116 ? 11.658 -5.599 -26.452 1.00 91.94 116 VAL A N 1
ATOM 927 C CA . VAL A 1 116 ? 11.816 -4.235 -25.922 1.00 91.94 116 VAL A CA 1
ATOM 928 C C . VAL A 1 116 ? 10.575 -3.416 -26.305 1.00 91.94 116 VAL A C 1
ATOM 930 O O . VAL A 1 116 ? 9.852 -3.783 -27.235 1.00 91.94 116 VAL A O 1
ATOM 933 N N . GLY A 1 117 ? 10.307 -2.350 -25.562 1.00 91.44 117 GLY A N 1
ATOM 934 C CA . GLY A 1 117 ? 9.172 -1.460 -25.745 1.00 91.44 117 GLY A CA 1
ATOM 935 C C . GLY A 1 117 ? 7.953 -1.874 -24.920 1.00 91.44 117 GLY A C 1
ATOM 936 O O . GLY A 1 117 ? 8.037 -2.636 -23.951 1.00 91.44 117 GLY A O 1
ATOM 937 N N . ILE A 1 118 ? 6.794 -1.340 -25.306 1.00 94.62 118 ILE A N 1
ATOM 938 C CA . ILE A 1 118 ? 5.527 -1.537 -24.597 1.00 94.62 118 ILE A CA 1
ATOM 939 C C . ILE A 1 118 ? 4.806 -2.775 -25.137 1.00 94.62 118 ILE A C 1
ATOM 941 O O . ILE A 1 118 ? 4.585 -2.929 -26.338 1.00 94.62 118 ILE A O 1
ATOM 945 N N . THR A 1 119 ? 4.375 -3.649 -24.233 1.00 96.31 119 THR A N 1
ATOM 946 C CA . THR A 1 119 ? 3.449 -4.745 -24.520 1.00 96.31 119 THR A CA 1
ATOM 947 C C . THR A 1 119 ? 2.171 -4.547 -23.724 1.00 96.31 119 THR A C 1
ATOM 949 O O . THR A 1 119 ? 2.190 -4.486 -22.496 1.00 96.31 119 THR A O 1
ATOM 952 N N . VAL A 1 120 ? 1.054 -4.445 -24.442 1.00 97.44 120 VAL A N 1
ATOM 953 C CA . VAL A 1 120 ? -0.276 -4.257 -23.862 1.00 97.44 120 VAL A CA 1
ATOM 954 C C . VAL A 1 120 ? -1.014 -5.589 -23.860 1.00 97.44 120 VAL A C 1
ATOM 956 O O . VAL A 1 120 ? -1.114 -6.252 -24.890 1.00 97.44 120 VAL A O 1
ATOM 959 N N . PHE A 1 121 ? -1.569 -5.939 -22.709 1.00 97.19 121 PHE A N 1
ATOM 960 C CA . PHE A 1 121 ? -2.454 -7.073 -22.504 1.00 97.19 121 PHE A CA 1
ATOM 961 C C . PHE A 1 121 ? -3.866 -6.530 -22.312 1.00 97.19 121 PHE A C 1
ATOM 963 O O . PHE A 1 121 ? -4.151 -5.828 -21.340 1.00 97.19 121 PHE A O 1
ATOM 970 N N . ARG A 1 122 ? -4.750 -6.808 -23.271 1.00 96.44 122 ARG A N 1
ATOM 971 C CA . ARG A 1 122 ? -6.165 -6.449 -23.171 1.00 96.44 122 ARG A CA 1
ATOM 972 C C . ARG A 1 122 ? -6.983 -7.708 -22.990 1.00 96.44 122 ARG A C 1
ATOM 974 O O . ARG A 1 122 ? -6.770 -8.647 -23.745 1.00 96.44 122 ARG A O 1
ATOM 981 N N . ASP A 1 123 ? -7.918 -7.665 -22.046 1.00 95.00 123 ASP A N 1
ATOM 982 C CA . ASP A 1 123 ? -8.838 -8.772 -21.781 1.00 95.00 123 ASP A CA 1
ATOM 983 C C . ASP A 1 123 ? -8.075 -10.086 -21.530 1.00 95.00 123 ASP A C 1
ATOM 985 O O . ASP A 1 123 ? -8.260 -11.096 -22.206 1.00 95.00 123 ASP A O 1
ATOM 989 N N . TYR A 1 124 ? -7.104 -10.014 -20.614 1.00 95.94 124 TYR A N 1
ATOM 990 C CA . TYR A 1 124 ? -6.259 -11.142 -20.246 1.00 95.94 124 TYR A CA 1
ATOM 991 C C . TYR A 1 124 ? -7.102 -12.222 -19.569 1.00 95.94 124 TYR A C 1
ATOM 993 O O . TYR A 1 124 ? -7.995 -11.913 -18.779 1.00 95.94 124 TYR A O 1
ATOM 1001 N N . ASP A 1 125 ? -6.806 -13.487 -19.865 1.00 94.81 125 ASP A N 1
ATOM 1002 C CA . ASP A 1 125 ? -7.576 -14.610 -19.341 1.00 94.81 125 ASP A CA 1
ATOM 1003 C C . ASP A 1 125 ? -7.455 -14.690 -17.813 1.00 94.81 125 ASP A C 1
ATOM 1005 O O . ASP A 1 125 ? -6.416 -15.087 -17.279 1.00 94.81 125 ASP A O 1
ATOM 1009 N N . ILE A 1 126 ? -8.532 -14.330 -17.107 1.00 94.81 126 ILE A N 1
ATOM 1010 C CA . ILE A 1 126 ? -8.597 -14.352 -15.640 1.00 94.81 126 ILE A CA 1
ATOM 1011 C C . ILE A 1 126 ? -8.338 -15.763 -15.108 1.00 94.81 126 ILE A C 1
ATOM 1013 O O . ILE A 1 126 ? -7.682 -15.909 -14.076 1.00 94.81 126 ILE A O 1
ATOM 1017 N N . LYS A 1 127 ? -8.758 -16.808 -15.833 1.00 94.88 127 LYS A N 1
ATOM 1018 C CA . LYS A 1 127 ? -8.531 -18.195 -15.416 1.00 94.88 127 LYS A CA 1
ATOM 1019 C C . LYS A 1 127 ? -7.041 -18.512 -15.271 1.00 94.88 127 LYS A C 1
ATOM 1021 O O . LYS A 1 127 ? -6.653 -19.231 -14.354 1.00 94.88 127 LYS A O 1
ATOM 1026 N N . SER A 1 128 ? -6.201 -17.930 -16.128 1.00 95.00 128 SER A N 1
ATOM 1027 C CA . SER A 1 128 ? -4.743 -18.087 -16.064 1.00 95.00 128 SER A CA 1
ATOM 1028 C C . SER A 1 128 ? -4.104 -17.408 -14.843 1.00 95.00 128 SER A C 1
ATOM 1030 O O . SER A 1 128 ? -3.004 -17.783 -14.442 1.00 95.00 128 SER A O 1
ATOM 1032 N N . LEU A 1 129 ? -4.800 -16.446 -14.225 1.00 94.75 129 LEU A N 1
ATOM 1033 C CA . LEU A 1 129 ? -4.321 -15.705 -13.057 1.00 94.75 129 LEU A CA 1
ATOM 1034 C C . LEU A 1 129 ? -4.619 -16.427 -11.737 1.00 94.75 129 LEU A C 1
ATOM 1036 O O . LEU A 1 129 ? -3.921 -16.192 -10.755 1.00 94.75 129 LEU A O 1
ATOM 1040 N N . LEU A 1 130 ? -5.620 -17.315 -11.699 1.00 93.50 130 LEU A N 1
ATOM 1041 C CA . LEU A 1 130 ? -6.070 -17.966 -10.460 1.00 93.50 130 LEU A CA 1
ATOM 1042 C C . LEU A 1 130 ? -4.957 -18.704 -9.692 1.00 93.50 130 LEU A C 1
ATOM 1044 O O . LEU A 1 130 ? -4.905 -18.563 -8.470 1.00 93.50 130 LEU A O 1
ATOM 1048 N N . PRO A 1 131 ? -4.024 -19.432 -10.346 1.00 94.00 131 PRO A N 1
ATOM 1049 C CA . PRO A 1 131 ? -2.923 -20.095 -9.642 1.00 94.00 131 PRO A CA 1
ATOM 1050 C C . PRO A 1 131 ? -1.936 -19.136 -8.963 1.00 94.00 131 PRO A C 1
ATOM 1052 O O . PRO A 1 131 ? -1.152 -19.570 -8.125 1.00 94.00 131 PRO A O 1
ATOM 1055 N N . TYR A 1 132 ? -1.957 -17.851 -9.329 1.00 94.75 132 TYR A N 1
ATOM 1056 C CA . TYR A 1 132 ? -1.078 -16.813 -8.788 1.00 94.75 132 TYR A CA 1
ATOM 1057 C C . TYR A 1 132 ? -1.720 -16.021 -7.640 1.00 94.75 132 TYR A C 1
ATOM 1059 O O . TYR A 1 132 ? -1.083 -15.117 -7.100 1.00 94.75 132 TYR A O 1
ATOM 1067 N N . ILE A 1 133 ? -2.964 -16.334 -7.259 1.00 92.12 133 ILE A N 1
ATOM 1068 C CA . ILE A 1 133 ? -3.619 -15.696 -6.116 1.00 92.12 133 ILE A CA 1
ATOM 1069 C C . ILE A 1 133 ? -2.936 -16.154 -4.824 1.00 92.12 133 ILE A C 1
ATOM 1071 O O . ILE A 1 133 ? -2.972 -17.333 -4.466 1.00 92.12 133 ILE A O 1
ATOM 1075 N N . ASP A 1 134 ? -2.367 -15.198 -4.088 1.00 90.81 134 ASP A N 1
ATOM 1076 C CA . ASP A 1 134 ? -2.068 -15.387 -2.672 1.00 90.81 134 ASP A CA 1
ATOM 1077 C C . ASP A 1 134 ? -3.359 -15.201 -1.868 1.00 90.81 134 ASP A C 1
ATOM 1079 O O . ASP A 1 134 ? -3.928 -14.110 -1.793 1.00 90.81 134 ASP A O 1
ATOM 1083 N N . TRP A 1 135 ? -3.834 -16.290 -1.271 1.00 90.19 135 TRP A N 1
ATOM 1084 C CA . TRP A 1 135 ? -5.063 -16.310 -0.484 1.00 90.19 135 TRP A CA 1
ATOM 1085 C C . TRP A 1 135 ? -4.881 -15.799 0.944 1.00 90.19 135 TRP A C 1
ATOM 1087 O O . TRP A 1 135 ? -5.873 -15.562 1.632 1.00 90.19 135 TRP A O 1
ATOM 1097 N N . LYS A 1 136 ? -3.647 -15.604 1.427 1.00 86.69 136 LYS A N 1
ATOM 1098 C CA . LYS A 1 136 ? -3.431 -15.101 2.788 1.00 86.69 136 LYS A CA 1
ATOM 1099 C C . LYS A 1 136 ? -4.042 -13.698 2.983 1.00 86.69 136 LYS A C 1
ATOM 1101 O O . LYS A 1 136 ? -4.861 -13.571 3.894 1.00 86.69 136 LYS A O 1
ATOM 1106 N N . PRO A 1 137 ? -3.776 -12.688 2.124 1.00 87.94 137 PRO A N 1
ATOM 1107 C CA . PRO A 1 137 ? -4.443 -11.388 2.220 1.00 87.94 137 PRO A CA 1
ATOM 1108 C C . PRO A 1 137 ? -5.973 -11.465 2.147 1.00 87.94 137 PRO A C 1
ATOM 1110 O O . PRO A 1 137 ? -6.654 -10.670 2.788 1.00 87.94 137 PRO A O 1
ATOM 1113 N N . PHE A 1 138 ? -6.529 -12.422 1.396 1.00 90.94 138 PHE A N 1
ATOM 1114 C CA . PHE A 1 138 ? -7.976 -12.637 1.345 1.00 90.94 138 PHE A CA 1
ATOM 1115 C C . PHE A 1 138 ? -8.529 -13.014 2.728 1.00 90.94 138 PHE A C 1
ATOM 1117 O O . PHE A 1 138 ? -9.458 -12.367 3.207 1.00 90.94 138 PHE A O 1
ATOM 1124 N N . PHE A 1 139 ? -7.928 -13.988 3.419 1.00 88.81 139 PHE A 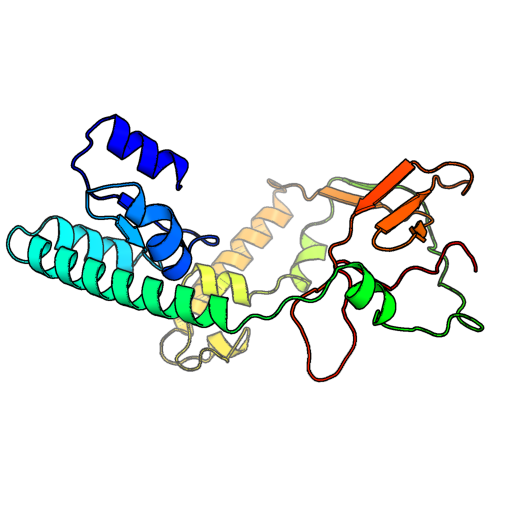N 1
ATOM 1125 C CA . PHE A 1 139 ? -8.360 -14.357 4.775 1.00 88.81 139 PHE A CA 1
ATOM 1126 C C . PHE A 1 139 ? -8.108 -13.251 5.808 1.00 88.81 139 PHE A C 1
ATOM 1128 O O . PHE A 1 139 ? -8.921 -13.078 6.719 1.00 88.81 139 PHE A O 1
ATOM 1135 N N . ASP A 1 140 ? -7.039 -12.465 5.640 1.00 84.19 140 ASP A N 1
ATOM 1136 C CA . ASP A 1 140 ? -6.762 -11.303 6.491 1.00 84.19 140 ASP A CA 1
ATOM 1137 C C . ASP A 1 140 ? -7.880 -10.249 6.389 1.00 84.19 140 ASP A C 1
ATOM 1139 O O . ASP A 1 140 ? -8.307 -9.703 7.411 1.00 84.19 140 ASP A O 1
ATOM 1143 N N . VAL A 1 141 ? -8.402 -9.996 5.181 1.00 85.25 141 VAL A N 1
ATOM 1144 C CA . VAL A 1 141 ? -9.540 -9.083 4.952 1.00 85.25 141 VAL A CA 1
ATOM 1145 C C . VAL A 1 141 ? -10.809 -9.592 5.635 1.00 85.25 141 VAL A C 1
ATOM 1147 O O . VAL A 1 141 ? -11.515 -8.806 6.266 1.00 85.25 141 VAL A O 1
ATOM 1150 N N . TRP A 1 142 ? -11.062 -10.901 5.584 1.00 86.62 142 TRP A N 1
ATOM 1151 C CA . TRP A 1 142 ? -12.179 -11.542 6.287 1.00 86.62 142 TRP A CA 1
ATOM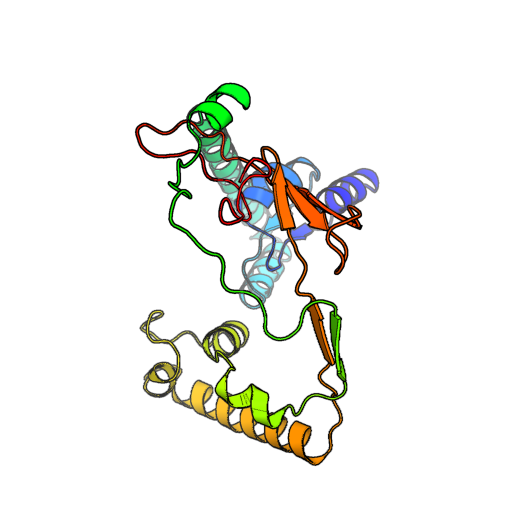 1152 C C . TRP A 1 142 ? -11.977 -11.660 7.807 1.00 86.62 142 TRP A C 1
ATOM 1154 O O . TRP A 1 142 ? -12.846 -12.188 8.495 1.00 86.62 142 TRP A O 1
ATOM 1164 N N . GLN A 1 143 ? -10.852 -11.167 8.346 1.00 82.56 143 GLN A N 1
ATOM 1165 C CA . GLN A 1 143 ? -10.474 -11.275 9.763 1.00 82.56 143 GLN A CA 1
ATOM 1166 C C . GLN A 1 143 ? -10.439 -12.723 10.282 1.00 82.56 143 GLN A C 1
ATOM 1168 O O . GLN A 1 143 ? -10.523 -12.968 11.486 1.00 82.56 143 GLN A O 1
ATOM 1173 N N . LEU A 1 144 ? -10.253 -13.695 9.387 1.00 82.12 144 LEU A N 1
ATOM 1174 C CA . LEU A 1 144 ? -10.118 -15.102 9.743 1.00 82.12 144 LEU A CA 1
ATOM 1175 C C . LEU A 1 144 ? -8.657 -15.374 10.092 1.00 82.12 144 LEU A C 1
ATOM 1177 O O . LEU A 1 144 ? -7.849 -15.770 9.256 1.00 82.12 144 LEU A O 1
ATOM 1181 N N . ARG A 1 145 ? -8.305 -15.118 11.353 1.00 70.06 145 ARG A N 1
ATOM 1182 C CA . ARG A 1 145 ? -6.971 -15.390 11.894 1.00 70.06 145 ARG A CA 1
ATOM 1183 C C . ARG A 1 145 ? -7.029 -16.679 12.701 1.00 70.06 145 ARG A C 1
ATOM 1185 O O . ARG A 1 145 ? -7.707 -16.738 13.720 1.00 70.06 145 ARG A O 1
ATOM 1192 N N . GLY A 1 146 ? -6.332 -17.714 12.238 1.00 63.25 146 GLY A N 1
ATOM 1193 C CA . GLY A 1 146 ? -6.205 -18.957 12.998 1.00 63.25 146 GLY A CA 1
ATOM 1194 C C . GLY A 1 146 ? -5.510 -18.738 14.342 1.00 63.25 146 GLY A C 1
ATOM 1195 O O . GLY A 1 146 ? -4.763 -17.772 14.523 1.00 63.25 146 GLY A O 1
ATOM 1196 N N . LYS A 1 147 ? -5.684 -19.684 15.269 1.00 57.19 147 LYS A N 1
ATOM 1197 C CA . LYS A 1 147 ? -5.024 -19.694 16.587 1.00 57.19 147 LYS A CA 1
ATOM 1198 C C . LYS A 1 147 ? -3.498 -19.610 16.483 1.00 57.19 147 LYS A C 1
ATOM 1200 O O . LYS A 1 147 ? -2.824 -19.119 17.386 1.00 57.19 147 LYS A O 1
ATOM 1205 N N . TYR A 1 148 ? -2.956 -20.082 15.360 1.00 55.94 148 TYR A N 1
ATOM 1206 C CA . TYR A 1 148 ? -1.565 -19.901 14.968 1.00 55.94 148 TYR A CA 1
ATOM 1207 C C . TYR A 1 148 ? -1.497 -18.914 13.792 1.00 55.94 148 TYR A C 1
ATOM 1209 O O . TYR A 1 148 ? -1.632 -19.351 12.648 1.00 55.94 148 TYR A O 1
ATOM 1217 N N . PRO A 1 149 ? -1.236 -17.614 14.028 1.00 55.22 149 PRO A N 1
ATOM 1218 C CA . PRO A 1 149 ? -1.260 -16.579 12.983 1.00 55.22 149 PRO A CA 1
ATOM 1219 C C . PRO A 1 149 ? -0.225 -16.800 11.865 1.00 55.22 149 PRO A C 1
ATOM 1221 O O . PRO A 1 149 ? -0.329 -16.223 10.787 1.00 55.22 149 PRO A O 1
ATOM 1224 N N . ASN A 1 150 ? 0.753 -17.682 12.094 1.00 57.75 150 ASN A N 1
ATOM 1225 C CA . ASN A 1 150 ? 1.763 -18.072 11.110 1.00 57.75 150 ASN A CA 1
ATOM 1226 C C . ASN A 1 150 ? 1.317 -19.225 10.189 1.00 57.75 150 ASN A C 1
ATOM 1228 O O . ASN A 1 150 ? 2.029 -19.556 9.242 1.00 57.75 150 ASN A O 1
ATOM 1232 N N . ARG A 1 151 ? 0.161 -19.861 10.437 1.00 63.12 151 ARG A N 1
ATOM 1233 C CA . ARG A 1 151 ? -0.418 -20.849 9.514 1.00 63.12 151 ARG A CA 1
ATOM 1234 C C . ARG A 1 151 ? -1.134 -20.111 8.387 1.00 63.12 151 ARG A C 1
ATOM 1236 O O . ARG A 1 151 ? -2.339 -19.894 8.438 1.00 63.12 151 ARG A O 1
ATOM 1243 N N . GLY A 1 152 ? -0.368 -19.722 7.372 1.00 66.81 152 GLY A N 1
ATOM 1244 C CA . GLY A 1 152 ? -0.920 -19.206 6.122 1.00 66.81 152 GLY A CA 1
ATOM 1245 C C . GLY A 1 152 ? -1.763 -20.252 5.385 1.00 66.81 152 GLY A C 1
ATOM 1246 O O . GLY A 1 152 ? -1.832 -21.423 5.772 1.00 66.81 152 GLY A O 1
ATOM 1247 N N . TYR A 1 153 ? -2.397 -19.837 4.292 1.00 74.44 153 TYR A N 1
ATOM 1248 C CA . TYR A 1 153 ? -3.045 -20.757 3.360 1.00 74.44 153 TYR A CA 1
ATOM 1249 C C . TYR A 1 153 ? -2.035 -21.799 2.826 1.00 74.44 153 TYR A C 1
ATOM 1251 O O . TYR A 1 153 ? -0.894 -21.433 2.539 1.00 74.44 153 TYR A O 1
ATOM 1259 N N . PRO A 1 154 ? -2.407 -23.090 2.695 1.00 76.88 154 PRO A N 1
ATOM 1260 C CA . PRO A 1 154 ? -3.719 -23.697 2.971 1.00 76.88 154 PRO A CA 1
ATOM 1261 C C . PRO A 1 154 ? -3.905 -24.205 4.417 1.00 76.88 154 PRO A C 1
ATOM 1263 O O . PRO A 1 154 ? -4.900 -24.856 4.728 1.00 76.88 154 PRO A O 1
ATOM 1266 N N . GLY A 1 155 ? -2.958 -23.941 5.323 1.00 83.19 155 GLY A N 1
ATOM 1267 C CA . GLY A 1 155 ? -2.974 -24.438 6.704 1.00 83.19 155 GLY A CA 1
ATOM 1268 C C . GLY A 1 155 ? -4.140 -23.930 7.561 1.00 83.19 155 GLY A C 1
ATOM 1269 O O . GLY A 1 155 ? -4.548 -24.634 8.486 1.00 83.19 155 GLY A O 1
ATOM 1270 N N . ILE A 1 156 ? -4.701 -22.761 7.230 1.00 84.88 156 ILE A N 1
ATOM 1271 C CA . ILE A 1 156 ? -5.851 -22.155 7.922 1.00 84.88 156 ILE A CA 1
ATOM 1272 C C . ILE A 1 156 ? -7.098 -23.054 7.929 1.00 84.88 156 ILE A C 1
ATOM 1274 O O . ILE A 1 156 ? -7.833 -23.067 8.910 1.00 84.88 156 ILE A O 1
ATOM 1278 N N . PHE A 1 157 ? -7.300 -23.894 6.908 1.00 88.69 157 PHE A N 1
ATOM 1279 C CA . PHE A 1 157 ? -8.456 -24.802 6.840 1.00 88.69 157 PHE A CA 1
ATOM 1280 C C . PHE A 1 157 ? -8.461 -25.884 7.921 1.00 88.69 157 PHE A C 1
ATOM 1282 O O . PHE A 1 157 ? -9.498 -26.477 8.199 1.00 88.69 157 PHE A O 1
ATOM 1289 N N . LYS A 1 158 ? -7.303 -26.167 8.524 1.00 86.50 158 LYS A N 1
ATOM 1290 C CA . LYS A 1 158 ? -7.163 -27.149 9.610 1.00 86.50 158 LYS A CA 1
ATOM 1291 C C . LYS A 1 158 ? -7.184 -26.495 10.991 1.00 86.50 158 LYS A C 1
ATOM 1293 O O . LYS A 1 158 ? -6.885 -27.159 11.986 1.00 86.50 158 LYS A O 1
ATOM 1298 N N . ASP A 1 159 ? -7.438 -25.192 11.056 1.00 87.69 159 ASP A N 1
ATOM 1299 C CA . ASP A 1 159 ? -7.581 -24.493 12.322 1.00 87.69 159 ASP A CA 1
ATOM 1300 C C . ASP A 1 159 ? -8.882 -24.919 13.018 1.00 87.69 159 ASP A C 1
ATOM 1302 O O . ASP A 1 159 ? -9.916 -25.082 12.372 1.00 87.69 159 ASP A O 1
ATOM 1306 N N . LYS A 1 160 ? -8.820 -25.149 14.333 1.00 86.75 160 LYS A N 1
ATOM 1307 C CA . LYS A 1 160 ? -9.969 -25.652 15.101 1.00 86.75 160 LYS A CA 1
ATOM 1308 C C . LYS A 1 160 ? -11.045 -24.591 15.304 1.00 86.75 160 LYS A C 1
ATOM 1310 O O . LYS A 1 160 ? -12.208 -24.956 15.429 1.00 86.75 160 LYS A O 1
ATOM 1315 N N . ASP A 1 161 ? -10.646 -23.324 15.345 1.00 85.31 161 ASP A N 1
ATOM 1316 C CA . ASP A 1 161 ? -11.528 -22.225 15.720 1.00 85.31 161 ASP A CA 1
ATOM 1317 C C . ASP A 1 161 ? -12.133 -21.582 14.465 1.00 85.31 161 ASP A C 1
ATOM 1319 O O . ASP A 1 161 ? -13.330 -21.317 14.420 1.00 85.31 161 ASP A O 1
ATOM 1323 N N . VAL A 1 162 ? -11.322 -21.388 13.415 1.00 88.44 162 VAL A N 1
ATOM 1324 C CA . VAL A 1 162 ? -11.748 -20.673 12.192 1.00 88.44 162 VAL A CA 1
ATOM 1325 C C . VAL A 1 162 ? -11.734 -21.517 10.917 1.00 88.44 162 VAL A C 1
ATOM 1327 O O . VAL A 1 162 ? -12.146 -21.031 9.867 1.00 88.44 162 VAL A O 1
ATOM 1330 N N . GLY A 1 163 ? -11.262 -22.768 10.960 1.00 89.94 163 GLY A N 1
ATOM 1331 C CA . GLY A 1 163 ? -11.024 -23.562 9.748 1.00 89.94 163 GLY A CA 1
ATOM 1332 C C . GLY A 1 163 ? -12.284 -23.854 8.935 1.00 89.94 163 GLY A C 1
ATOM 1333 O O . GLY A 1 163 ? -12.236 -23.815 7.705 1.00 89.94 163 GLY A O 1
ATOM 1334 N N . PHE A 1 164 ? -13.416 -24.081 9.610 1.00 92.19 164 PHE A N 1
ATOM 1335 C CA . PHE A 1 164 ? -14.711 -24.292 8.959 1.00 92.19 164 PHE A CA 1
ATOM 1336 C C . PHE A 1 164 ? -15.170 -23.047 8.189 1.00 92.19 164 PHE A C 1
ATOM 1338 O O . PHE A 1 164 ? -15.431 -23.132 6.990 1.00 92.19 164 PHE A O 1
ATOM 1345 N N . GLU A 1 165 ? -15.189 -21.883 8.844 1.00 92.75 165 GLU A N 1
ATOM 1346 C CA . GLU A 1 165 ? -15.573 -20.621 8.199 1.00 92.75 165 GLU A CA 1
ATOM 1347 C C . GLU A 1 165 ? -14.586 -20.236 7.090 1.00 92.75 165 GLU A C 1
ATOM 1349 O O . GLU A 1 165 ? -15.008 -19.841 6.008 1.00 92.75 165 GLU A O 1
ATOM 1354 N N . ALA A 1 166 ? -13.279 -20.445 7.296 1.00 91.69 166 ALA A N 1
ATOM 1355 C CA . ALA A 1 166 ? -12.258 -20.228 6.269 1.00 91.69 166 ALA A CA 1
ATOM 1356 C C . ALA A 1 166 ? -12.494 -21.093 5.028 1.00 91.69 166 ALA A C 1
ATOM 1358 O O . ALA A 1 166 ? -12.359 -20.611 3.904 1.00 91.69 166 ALA A O 1
ATOM 1359 N N . LYS A 1 167 ? -12.867 -22.363 5.215 1.00 92.50 167 LYS A N 1
ATOM 1360 C CA . LYS A 1 167 ? -13.187 -23.253 4.100 1.00 92.50 167 LYS A CA 1
ATOM 1361 C C . LYS A 1 167 ? -14.446 -22.791 3.368 1.00 92.50 167 LYS A C 1
ATOM 1363 O O . LYS A 1 167 ? -14.430 -22.720 2.144 1.00 92.50 167 LYS A O 1
ATOM 1368 N N . LYS A 1 168 ? -15.482 -22.402 4.111 1.00 94.44 168 LYS A N 1
ATOM 1369 C CA . LYS A 1 168 ? -16.737 -21.894 3.557 1.00 94.44 168 LYS A CA 1
ATOM 1370 C C . LYS A 1 168 ? -16.530 -20.643 2.697 1.00 94.44 168 LYS A C 1
ATOM 1372 O O . LYS A 1 168 ? -16.899 -20.658 1.527 1.00 94.44 168 LYS A O 1
ATOM 1377 N N . VAL A 1 169 ? -15.884 -19.597 3.225 1.00 94.38 169 VAL A N 1
ATOM 1378 C CA . VAL A 1 169 ? -15.658 -18.355 2.454 1.00 94.38 169 VAL A CA 1
ATOM 1379 C C . VAL A 1 169 ? -14.731 -18.573 1.259 1.00 94.38 169 VAL A C 1
ATOM 1381 O O . VAL A 1 169 ? -14.854 -17.889 0.247 1.00 94.38 169 VAL A O 1
ATOM 1384 N N . PHE A 1 170 ? -13.803 -19.529 1.355 1.00 94.44 170 PHE A N 1
ATOM 1385 C CA . PHE A 1 170 ? -12.963 -19.918 0.229 1.00 94.44 170 PHE A CA 1
ATOM 1386 C C . PHE A 1 170 ? -13.788 -20.587 -0.871 1.00 94.44 170 PHE A C 1
ATOM 1388 O O . PHE A 1 170 ? -13.682 -20.187 -2.024 1.00 94.44 170 PHE A O 1
ATOM 1395 N N . ASP A 1 171 ? -14.626 -21.565 -0.525 1.00 95.38 171 ASP A N 1
ATOM 1396 C CA . ASP A 1 171 ? -15.464 -22.271 -1.498 1.00 95.38 171 ASP A CA 1
ATOM 1397 C C . ASP A 1 171 ? -16.454 -21.301 -2.177 1.00 95.38 171 ASP A C 1
ATOM 1399 O O . ASP A 1 171 ? -16.607 -21.321 -3.399 1.00 95.38 171 ASP A O 1
ATOM 1403 N N . GLU A 1 172 ? -17.033 -20.363 -1.421 1.00 96.56 172 GLU A N 1
ATOM 1404 C CA . GLU A 1 172 ? -17.850 -19.267 -1.962 1.00 96.56 172 GLU A CA 1
ATOM 1405 C C . GLU A 1 172 ? -17.051 -18.352 -2.909 1.00 96.56 172 GLU A C 1
ATOM 1407 O O . GLU A 1 172 ? -17.526 -18.011 -3.995 1.00 96.56 172 GLU A O 1
ATOM 1412 N N . ALA A 1 173 ? -15.818 -17.983 -2.549 1.00 95.25 173 ALA A N 1
ATOM 1413 C CA . ALA A 1 173 ? -14.958 -17.171 -3.408 1.00 95.25 173 ALA A CA 1
ATOM 1414 C C . ALA A 1 173 ? -14.583 -17.894 -4.709 1.00 95.25 173 ALA A C 1
ATOM 1416 O O . ALA A 1 173 ? -14.557 -17.263 -5.766 1.00 95.25 173 ALA A O 1
ATOM 1417 N N . ILE A 1 174 ? -14.338 -19.207 -4.659 1.00 95.00 174 ILE A N 1
ATOM 1418 C CA . ILE A 1 174 ? -14.105 -20.022 -5.857 1.00 95.00 174 ILE A CA 1
ATOM 1419 C C . ILE A 1 174 ? -15.340 -20.010 -6.764 1.00 95.00 174 ILE A C 1
ATOM 1421 O O . ILE A 1 174 ? -15.194 -19.765 -7.959 1.00 95.00 174 ILE A O 1
ATOM 1425 N N . HIS A 1 175 ? -16.552 -20.159 -6.220 1.00 96.19 175 HIS A N 1
ATOM 1426 C CA . HIS A 1 175 ? -17.783 -20.064 -7.017 1.00 96.19 175 HIS A CA 1
ATOM 1427 C C . HIS A 1 175 ? -17.956 -18.698 -7.698 1.00 96.19 175 HIS A C 1
ATOM 1429 O O . HIS A 1 175 ? -18.361 -18.618 -8.863 1.00 96.19 175 HIS A O 1
ATOM 1435 N N . VAL A 1 176 ? -17.611 -17.611 -7.003 1.00 95.69 176 VAL A N 1
ATOM 1436 C CA . VAL A 1 176 ? -17.614 -16.267 -7.597 1.00 95.69 176 VAL A CA 1
ATOM 1437 C C . VAL A 1 176 ? -16.562 -16.156 -8.704 1.00 95.69 176 VAL A C 1
ATOM 1439 O O . VAL A 1 176 ? -16.859 -15.620 -9.771 1.00 95.69 176 VAL A O 1
ATOM 1442 N N . LEU A 1 177 ? -15.353 -16.686 -8.501 1.00 95.69 177 LEU A N 1
ATOM 1443 C CA . LEU A 1 177 ? -14.296 -16.686 -9.518 1.00 95.69 177 LEU A CA 1
ATOM 1444 C C . LEU A 1 177 ? -14.678 -17.507 -10.754 1.00 95.69 177 LEU A C 1
ATOM 1446 O O . LEU A 1 177 ? -14.398 -17.073 -11.872 1.00 95.69 177 LEU A O 1
ATOM 1450 N N . ASP A 1 178 ? -15.355 -18.641 -10.575 1.00 95.19 178 ASP A N 1
ATOM 1451 C CA . ASP A 1 178 ? -15.886 -19.444 -11.677 1.00 95.19 178 ASP A CA 1
ATOM 1452 C C . ASP A 1 178 ? -16.916 -18.653 -12.487 1.00 95.19 178 ASP A C 1
ATOM 1454 O O . ASP A 1 178 ? -16.828 -18.608 -13.715 1.00 95.19 178 ASP A O 1
ATOM 1458 N N . THR A 1 179 ? -17.829 -17.956 -11.804 1.00 95.50 179 THR A N 1
ATOM 1459 C CA . THR A 1 179 ? -18.813 -17.065 -12.440 1.00 95.50 179 THR A CA 1
ATOM 1460 C C . THR A 1 179 ? -18.111 -15.946 -13.213 1.00 95.50 179 THR A C 1
ATOM 1462 O O . THR A 1 179 ? -18.427 -15.690 -14.372 1.00 95.50 179 THR A O 1
ATOM 1465 N N . ILE A 1 180 ? -17.083 -15.322 -12.623 1.00 95.12 180 ILE A N 1
ATOM 1466 C CA . ILE A 1 180 ? -16.280 -14.288 -13.292 1.00 95.12 180 ILE A CA 1
ATOM 1467 C C . ILE A 1 180 ? -15.601 -14.842 -14.553 1.00 95.12 180 ILE A C 1
ATOM 1469 O O . ILE A 1 180 ? -15.547 -14.156 -15.574 1.00 95.12 180 ILE A O 1
ATOM 1473 N N . CYS A 1 181 ? -15.094 -16.075 -14.511 1.00 94.12 181 CYS A N 1
ATOM 1474 C CA . CYS A 1 181 ? -14.446 -16.700 -15.662 1.00 94.12 181 CYS A CA 1
ATOM 1475 C C . CYS A 1 181 ? -15.440 -17.083 -16.772 1.00 94.12 181 CYS A C 1
ATOM 1477 O O . CYS A 1 181 ? -15.088 -16.999 -17.951 1.00 94.12 181 CYS A O 1
ATOM 1479 N N . GLN A 1 182 ? -16.653 -17.514 -16.410 1.00 93.75 182 GLN A N 1
ATOM 1480 C CA . GLN A 1 182 ? -17.695 -17.944 -17.350 1.00 93.75 182 GLN A CA 1
ATOM 1481 C C . GLN A 1 182 ? -18.396 -16.753 -18.007 1.00 93.75 182 GLN A C 1
ATOM 1483 O O . GLN A 1 182 ? -18.393 -16.637 -19.234 1.00 93.75 182 GLN A O 1
ATOM 1488 N N . ASP A 1 183 ? -18.923 -15.840 -17.193 1.00 94.75 183 ASP A N 1
ATOM 1489 C CA . ASP A 1 183 ? -19.773 -14.738 -17.653 1.00 94.75 183 ASP A CA 1
ATOM 1490 C C . ASP A 1 183 ? -18.957 -13.520 -18.107 1.00 94.75 183 ASP A C 1
ATOM 1492 O O . ASP A 1 183 ? -19.478 -12.612 -18.757 1.00 94.75 183 ASP A O 1
ATOM 1496 N N . LYS A 1 184 ? -17.661 -13.488 -17.763 1.00 91.81 184 LYS A N 1
ATOM 1497 C CA . LYS A 1 184 ? -16.717 -12.396 -18.057 1.00 91.81 184 LYS A CA 1
ATOM 1498 C C . LYS A 1 184 ? -17.253 -10.990 -17.716 1.00 91.81 184 LYS A C 1
ATOM 1500 O O . LYS A 1 184 ? -17.080 -10.065 -18.517 1.00 91.81 184 LYS A O 1
ATOM 1505 N N . PRO A 1 185 ? -17.852 -10.771 -16.524 1.00 93.50 185 PRO A N 1
ATOM 1506 C CA . PRO A 1 185 ? -18.313 -9.449 -16.102 1.00 93.50 185 PRO A CA 1
ATOM 1507 C C . PRO A 1 185 ? -17.145 -8.491 -15.814 1.00 93.50 185 PRO A C 1
ATOM 1509 O O . PRO A 1 185 ? -17.325 -7.276 -15.789 1.00 93.50 185 PRO A O 1
ATOM 1512 N N . VAL A 1 186 ? -15.942 -9.033 -15.597 1.00 93.75 186 VAL A N 1
ATOM 1513 C CA . VAL A 1 186 ? -14.710 -8.292 -15.317 1.00 93.75 186 VAL A CA 1
ATOM 1514 C C . VAL A 1 186 ? -13.679 -8.617 -16.391 1.00 93.75 186 VAL A C 1
ATOM 1516 O O . VAL A 1 186 ? -13.538 -9.770 -16.791 1.00 93.75 186 VAL A O 1
ATOM 1519 N N . LYS A 1 187 ? -12.930 -7.600 -16.827 1.00 93.62 187 LYS A N 1
ATOM 1520 C CA . LYS A 1 187 ? -11.818 -7.744 -17.773 1.00 93.62 187 LYS A CA 1
ATOM 1521 C C . LYS A 1 187 ? -10.501 -7.393 -17.102 1.00 93.62 187 LYS A C 1
ATOM 1523 O O . LYS A 1 187 ? -10.374 -6.326 -16.501 1.00 93.62 187 LYS A O 1
ATOM 1528 N N . ALA A 1 188 ? -9.509 -8.268 -17.237 1.00 95.62 188 ALA A N 1
ATOM 1529 C CA . ALA A 1 188 ? -8.155 -7.991 -16.780 1.00 95.62 188 ALA A CA 1
ATOM 1530 C C . ALA A 1 188 ? -7.363 -7.268 -17.879 1.00 95.62 188 ALA A C 1
ATOM 1532 O O . ALA A 1 188 ? -7.322 -7.694 -19.033 1.00 95.62 188 ALA A O 1
ATOM 1533 N N . HIS A 1 189 ? -6.707 -6.170 -17.521 1.00 96.94 189 HIS A N 1
ATOM 1534 C CA . HIS A 1 189 ? -5.839 -5.413 -18.418 1.00 96.94 189 HIS A CA 1
ATOM 1535 C C . HIS A 1 189 ? -4.472 -5.232 -17.766 1.00 96.94 189 HIS A C 1
ATOM 1537 O O . HIS A 1 189 ? -4.369 -5.108 -16.548 1.00 96.94 189 HIS A O 1
ATOM 1543 N N . GLY A 1 190 ? -3.422 -5.194 -18.577 1.00 97.06 190 GLY A N 1
ATOM 1544 C CA . GLY A 1 190 ? -2.062 -4.990 -18.100 1.00 97.06 190 GLY A CA 1
ATOM 1545 C C . GLY A 1 190 ? -1.193 -4.333 -19.158 1.00 97.06 190 GLY A C 1
ATOM 1546 O O . GLY A 1 190 ? -1.448 -4.436 -20.358 1.00 97.06 190 GLY A O 1
ATOM 1547 N N . VAL A 1 191 ? -0.143 -3.656 -18.715 1.00 97.12 191 VAL A N 1
ATOM 1548 C CA . VAL A 1 191 ? 0.882 -3.102 -19.594 1.00 97.12 191 VAL A CA 1
ATOM 1549 C C . VAL A 1 191 ? 2.245 -3.392 -18.990 1.00 97.12 191 VAL A C 1
ATOM 1551 O O . VAL A 1 191 ? 2.463 -3.188 -17.799 1.00 97.12 191 VAL A O 1
ATOM 1554 N N . ILE A 1 192 ? 3.153 -3.899 -19.817 1.00 96.31 192 ILE A N 1
ATOM 1555 C CA . ILE A 1 192 ? 4.548 -4.139 -19.454 1.00 96.31 192 ILE A CA 1
ATOM 1556 C C . ILE A 1 192 ? 5.408 -3.291 -20.382 1.00 96.31 192 ILE A C 1
ATOM 1558 O O . ILE A 1 192 ? 5.207 -3.306 -21.595 1.00 96.31 192 ILE A O 1
ATOM 1562 N N . GLY A 1 193 ? 6.364 -2.559 -19.818 1.00 93.19 193 GLY A N 1
ATOM 1563 C CA . GLY A 1 193 ? 7.358 -1.801 -20.570 1.00 93.19 193 GLY A CA 1
ATOM 1564 C C . GLY A 1 193 ? 8.759 -2.284 -20.227 1.00 93.19 193 GLY A C 1
ATOM 1565 O O . GLY A 1 193 ? 9.118 -2.326 -19.052 1.00 93.19 193 GLY A O 1
ATOM 1566 N N . LEU A 1 194 ? 9.541 -2.652 -21.240 1.00 94.00 194 LEU A N 1
ATOM 1567 C CA . LEU A 1 194 ? 10.949 -3.019 -21.088 1.00 94.00 194 LEU A CA 1
ATOM 1568 C C . LEU A 1 194 ? 11.782 -2.072 -21.939 1.00 94.00 194 LEU A C 1
ATOM 1570 O O . LEU A 1 194 ? 11.665 -2.089 -23.158 1.00 94.00 194 LEU A O 1
ATOM 1574 N N . PHE A 1 195 ? 12.625 -1.262 -21.309 1.00 92.62 195 PHE A N 1
ATOM 1575 C CA . PHE A 1 195 ? 13.367 -0.199 -21.984 1.00 92.62 195 PHE A CA 1
ATOM 1576 C C . PHE A 1 195 ? 14.858 -0.290 -21.667 1.00 92.62 195 PHE A C 1
ATOM 1578 O O . PHE A 1 195 ? 15.220 -0.720 -20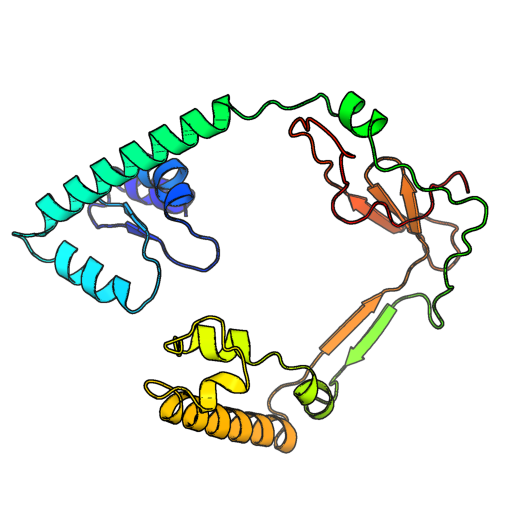.566 1.00 92.62 195 PHE A O 1
ATOM 1585 N N . PRO A 1 196 ? 15.743 0.122 -22.589 1.00 93.00 196 PRO A N 1
ATOM 1586 C CA . PRO A 1 196 ? 17.144 0.318 -22.257 1.00 93.00 196 PRO A CA 1
ATOM 1587 C C . PRO A 1 196 ? 17.273 1.386 -21.169 1.00 93.00 196 PRO A C 1
ATOM 1589 O O . PRO A 1 196 ? 16.650 2.444 -21.250 1.00 93.00 196 PRO A O 1
ATOM 1592 N N . ALA A 1 197 ? 18.095 1.118 -20.161 1.00 92.81 197 ALA A N 1
ATOM 1593 C CA . ALA A 1 197 ? 18.310 2.046 -19.067 1.00 92.81 197 ALA A CA 1
ATOM 1594 C C . ALA A 1 197 ? 19.729 1.926 -18.512 1.00 92.81 197 ALA A C 1
ATOM 1596 O O . ALA A 1 197 ? 20.367 0.880 -18.639 1.00 92.81 197 ALA A O 1
ATOM 1597 N N . TYR A 1 198 ? 20.203 2.998 -17.886 1.00 90.88 198 TYR A N 1
ATOM 1598 C CA . TYR A 1 198 ? 21.462 3.023 -17.148 1.00 90.88 198 TYR A CA 1
ATOM 1599 C C . TYR A 1 198 ? 21.308 3.857 -15.876 1.00 90.88 198 TYR A C 1
ATOM 1601 O O . TYR A 1 198 ? 20.453 4.743 -15.798 1.00 90.88 198 TYR A O 1
ATOM 1609 N N . SER A 1 199 ? 22.142 3.592 -14.873 1.00 89.31 199 SER A N 1
ATOM 1610 C CA . SER A 1 199 ? 22.184 4.409 -13.661 1.00 89.31 199 SER A CA 1
ATOM 1611 C C . SER A 1 199 ? 23.037 5.668 -13.865 1.00 89.31 199 SER A C 1
ATOM 1613 O O . SER A 1 199 ? 24.112 5.633 -14.476 1.00 89.31 199 SER A O 1
ATOM 1615 N N . LEU A 1 200 ? 22.546 6.801 -13.361 1.00 90.06 200 LEU A N 1
ATOM 1616 C CA . LEU A 1 200 ? 23.254 8.079 -13.318 1.00 90.06 200 LEU A CA 1
ATOM 1617 C C . LEU A 1 200 ? 23.130 8.663 -11.910 1.00 90.06 200 LEU A C 1
ATOM 1619 O O . LEU A 1 200 ? 22.133 9.291 -11.565 1.00 90.06 200 LEU A O 1
ATOM 1623 N N . GLY A 1 201 ? 24.156 8.437 -11.089 1.00 88.62 201 GLY A N 1
ATOM 1624 C CA . GLY A 1 201 ? 24.113 8.798 -9.674 1.00 88.62 201 GLY A CA 1
ATOM 1625 C C . GLY A 1 201 ? 23.074 7.965 -8.922 1.00 88.62 201 GLY A C 1
ATOM 1626 O O . GLY A 1 201 ? 23.220 6.748 -8.819 1.00 88.62 201 GLY A O 1
ATOM 1627 N N . ASP A 1 202 ? 22.046 8.636 -8.406 1.00 90.38 202 ASP A N 1
ATOM 1628 C CA . ASP A 1 202 ? 20.949 8.027 -7.642 1.00 90.38 202 ASP A CA 1
ATOM 1629 C C . ASP A 1 202 ? 19.709 7.734 -8.498 1.00 90.38 202 ASP A C 1
ATOM 1631 O O . ASP A 1 202 ? 18.721 7.220 -7.988 1.00 90.38 202 ASP A O 1
ATOM 1635 N N . ASP A 1 203 ? 19.757 8.027 -9.797 1.00 91.38 203 ASP A N 1
ATOM 1636 C CA . ASP A 1 203 ? 18.605 7.898 -10.683 1.00 91.38 203 ASP A CA 1
ATOM 1637 C C . ASP A 1 203 ? 18.841 6.845 -11.768 1.00 91.38 203 ASP A C 1
ATOM 1639 O O . ASP A 1 203 ? 19.978 6.524 -12.133 1.00 91.38 203 ASP A O 1
ATOM 1643 N N . VAL A 1 204 ? 17.747 6.349 -12.346 1.00 92.12 204 VAL A N 1
ATOM 1644 C CA . VAL A 1 204 ? 17.771 5.497 -13.538 1.00 92.12 204 VAL A CA 1
ATOM 1645 C C . VAL A 1 204 ? 17.292 6.303 -14.737 1.00 92.12 204 VAL A C 1
ATOM 1647 O O . VAL A 1 204 ? 16.155 6.779 -14.785 1.00 92.12 204 VAL A O 1
ATOM 1650 N N . VAL A 1 205 ? 18.166 6.451 -15.730 1.00 93.44 205 VAL A N 1
ATOM 1651 C CA . VAL A 1 205 ? 17.843 7.084 -17.008 1.00 93.44 205 VAL A CA 1
ATOM 1652 C C . VAL A 1 205 ? 17.292 6.024 -17.946 1.00 93.44 205 VAL A C 1
ATOM 1654 O O . VAL A 1 205 ? 17.966 5.036 -18.225 1.00 93.44 205 VAL A O 1
ATOM 1657 N N . VAL A 1 206 ? 16.081 6.253 -18.447 1.00 94.31 206 VAL A N 1
ATOM 1658 C CA . VAL A 1 206 ? 15.403 5.369 -19.395 1.00 94.31 206 VAL A CA 1
ATOM 1659 C C . VAL A 1 206 ? 15.514 5.966 -20.789 1.00 94.31 206 VAL A C 1
ATOM 1661 O O . VAL A 1 206 ? 15.244 7.156 -20.987 1.00 94.31 206 VAL A O 1
ATOM 1664 N N . LEU A 1 207 ? 15.914 5.142 -21.750 1.00 94.25 207 LEU A N 1
ATOM 1665 C CA . LEU A 1 207 ? 16.096 5.529 -23.141 1.00 94.25 207 LEU A CA 1
ATOM 1666 C C . LEU A 1 207 ? 14.976 4.984 -24.028 1.00 94.25 207 LEU A C 1
ATOM 1668 O O . LEU A 1 207 ? 14.289 4.026 -23.674 1.00 94.25 207 LEU A O 1
ATOM 1672 N N . ASN A 1 208 ? 14.829 5.583 -25.207 1.00 91.19 208 ASN A N 1
ATOM 1673 C CA . ASN A 1 208 ? 14.034 5.006 -26.284 1.00 91.19 208 ASN A CA 1
ATOM 1674 C C . ASN A 1 208 ? 14.629 3.666 -26.764 1.00 91.19 208 ASN A C 1
ATOM 1676 O O . ASN A 1 208 ? 15.772 3.313 -26.463 1.00 91.19 208 ASN A O 1
ATOM 1680 N N . ASP A 1 209 ? 13.863 2.926 -27.565 1.00 85.19 209 ASP A N 1
ATOM 1681 C CA . ASP A 1 209 ? 14.261 1.600 -28.060 1.00 85.19 209 ASP A CA 1
ATOM 1682 C C . ASP A 1 209 ? 15.560 1.631 -28.889 1.00 85.19 209 ASP A C 1
ATOM 1684 O O . ASP A 1 209 ? 16.323 0.663 -28.893 1.00 85.19 209 ASP A O 1
ATOM 1688 N N . MET A 1 210 ? 15.848 2.764 -29.545 1.00 84.19 210 MET A N 1
ATOM 1689 C CA . MET A 1 210 ? 17.079 2.993 -30.312 1.00 84.19 210 MET A CA 1
ATOM 1690 C C . MET A 1 210 ? 18.291 3.365 -29.444 1.00 84.19 210 MET A C 1
ATOM 1692 O O . MET A 1 210 ? 19.399 3.456 -29.966 1.00 84.19 210 MET A O 1
ATOM 1696 N N . LYS A 1 211 ? 18.111 3.561 -28.130 1.00 87.75 211 LYS A N 1
ATOM 1697 C CA . LYS A 1 211 ? 19.132 4.030 -27.174 1.00 87.75 211 LYS A CA 1
ATOM 1698 C C . LYS A 1 211 ? 19.722 5.410 -27.496 1.00 87.75 211 LYS A C 1
ATOM 1700 O O . LYS A 1 211 ? 20.821 5.723 -27.047 1.00 87.75 211 LYS A O 1
ATOM 1705 N N . THR A 1 212 ? 19.022 6.230 -28.273 1.00 87.75 212 THR A N 1
ATOM 1706 C CA . THR A 1 212 ? 19.522 7.534 -28.733 1.00 87.75 212 THR A CA 1
ATOM 1707 C C . THR A 1 212 ? 19.034 8.693 -27.879 1.00 87.75 212 THR A C 1
ATOM 1709 O O . THR A 1 212 ? 19.715 9.710 -27.779 1.00 87.75 212 THR A O 1
ATOM 1712 N N . GLU A 1 213 ? 17.873 8.546 -27.245 1.00 93.06 213 GLU A N 1
ATOM 1713 C CA . GLU A 1 213 ? 17.199 9.634 -26.543 1.00 93.06 213 GLU A CA 1
ATOM 1714 C C . GLU A 1 213 ? 16.733 9.190 -25.160 1.00 93.06 213 GLU A C 1
ATOM 1716 O O . GLU A 1 213 ? 16.222 8.083 -24.995 1.00 93.06 213 GLU A O 1
ATOM 1721 N N . ARG A 1 214 ? 16.882 10.076 -24.170 1.00 95.81 214 ARG A N 1
ATOM 1722 C CA . ARG A 1 214 ? 16.303 9.917 -22.833 1.00 95.81 214 ARG A CA 1
ATOM 1723 C C . ARG A 1 214 ? 14.807 10.213 -22.887 1.00 95.81 214 ARG A C 1
ATOM 1725 O O . ARG A 1 214 ? 14.425 11.348 -23.136 1.00 95.81 214 ARG A O 1
ATOM 1732 N N . ILE A 1 215 ? 13.990 9.216 -22.559 1.00 96.19 215 ILE A N 1
ATOM 1733 C CA . ILE A 1 215 ? 12.523 9.334 -22.550 1.00 96.19 215 ILE A CA 1
ATOM 1734 C C . ILE A 1 215 ? 11.945 9.505 -21.145 1.00 96.19 215 ILE A C 1
ATOM 1736 O O . ILE A 1 215 ? 10.848 10.033 -20.993 1.00 96.19 215 ILE A O 1
ATOM 1740 N N . ALA A 1 216 ? 12.664 9.065 -20.108 1.00 95.38 216 ALA A N 1
ATOM 1741 C CA . ALA A 1 216 ? 12.229 9.216 -18.724 1.00 95.38 216 ALA A CA 1
ATOM 1742 C C . ALA A 1 216 ? 13.399 9.138 -17.736 1.00 95.38 216 ALA A C 1
ATOM 1744 O O . ALA A 1 216 ? 14.515 8.720 -18.064 1.00 95.38 216 ALA A O 1
ATOM 1745 N N . THR A 1 217 ? 13.119 9.522 -16.492 1.00 93.94 217 THR A N 1
ATOM 1746 C CA . THR A 1 217 ? 14.007 9.286 -15.353 1.00 93.94 217 THR A CA 1
ATOM 1747 C C . THR A 1 217 ? 13.216 8.811 -14.164 1.00 93.94 217 THR A C 1
ATOM 1749 O O . THR A 1 217 ? 12.236 9.440 -13.773 1.00 93.94 217 THR A O 1
ATOM 1752 N N . LEU A 1 218 ? 13.658 7.688 -13.612 1.00 93.31 218 LEU A N 1
ATOM 1753 C CA . LEU A 1 218 ? 13.142 7.149 -12.368 1.00 93.31 218 LEU A CA 1
ATOM 1754 C C . LEU A 1 218 ? 14.062 7.648 -11.260 1.00 93.31 218 LEU A C 1
ATOM 1756 O O . LEU A 1 218 ? 15.226 7.250 -11.198 1.00 93.31 218 LEU A O 1
ATOM 1760 N N . TYR A 1 219 ? 13.544 8.564 -10.448 1.00 92.62 219 TYR A N 1
ATOM 1761 C CA . TYR A 1 219 ? 14.305 9.177 -9.368 1.00 92.62 219 TYR A CA 1
ATOM 1762 C C . TYR A 1 219 ? 14.405 8.232 -8.180 1.00 92.62 219 TYR A C 1
ATOM 1764 O O . TYR A 1 219 ? 13.388 7.692 -7.732 1.00 92.62 219 TYR A O 1
ATOM 1772 N N . GLY A 1 220 ? 15.622 8.036 -7.684 1.00 90.88 220 GLY A N 1
ATOM 1773 C CA . GLY A 1 220 ? 15.869 7.194 -6.524 1.00 90.88 220 GLY A CA 1
ATOM 1774 C C . GLY A 1 220 ? 16.029 7.993 -5.233 1.00 90.88 220 GLY A C 1
ATOM 1775 O O . GLY A 1 220 ? 16.396 9.167 -5.231 1.00 90.88 220 GLY A O 1
ATOM 1776 N N . LEU A 1 221 ? 15.780 7.330 -4.105 1.00 92.31 221 LEU A N 1
ATOM 1777 C CA . LEU A 1 221 ? 16.094 7.828 -2.768 1.00 92.31 221 LEU A CA 1
ATOM 1778 C C . LEU A 1 221 ? 17.204 6.988 -2.152 1.00 92.31 221 LEU A C 1
ATOM 1780 O O . LEU A 1 221 ? 17.179 5.757 -2.197 1.00 92.31 221 LEU A O 1
ATOM 1784 N N . ARG A 1 222 ? 18.177 7.663 -1.547 1.00 91.00 222 ARG A N 1
ATOM 1785 C CA . ARG A 1 222 ? 19.316 7.032 -0.889 1.00 91.00 222 ARG A CA 1
ATOM 1786 C C . ARG A 1 222 ? 19.081 6.961 0.612 1.00 91.00 222 ARG A C 1
ATOM 1788 O O . ARG A 1 222 ? 18.661 7.939 1.221 1.00 91.00 222 ARG A O 1
ATOM 1795 N N . GLN A 1 223 ? 19.377 5.810 1.208 1.00 92.06 223 GLN A N 1
ATOM 1796 C CA . GLN A 1 223 ? 19.431 5.693 2.663 1.00 92.06 223 GLN A CA 1
ATOM 1797 C C . GLN A 1 223 ? 20.456 6.691 3.217 1.00 92.06 223 GLN A C 1
ATOM 1799 O O . GLN A 1 223 ? 21.551 6.803 2.672 1.00 92.06 223 GLN A O 1
ATOM 1804 N N . GLN A 1 224 ? 20.101 7.413 4.279 1.00 92.62 224 GLN A N 1
ATOM 1805 C CA . GLN A 1 224 ? 20.974 8.407 4.922 1.00 92.62 224 GLN A CA 1
ATOM 1806 C C . GLN A 1 224 ? 21.079 8.234 6.438 1.00 92.62 224 GLN A C 1
ATOM 1808 O O . GLN A 1 224 ? 21.870 8.937 7.055 1.00 92.62 224 GLN A O 1
ATOM 1813 N N . GLU A 1 225 ? 20.299 7.331 7.031 1.00 92.06 225 GLU A N 1
ATOM 1814 C CA . GLU A 1 225 ? 20.448 6.956 8.439 1.00 92.06 225 GLU A CA 1
ATOM 1815 C C . GLU A 1 225 ? 21.803 6.271 8.620 1.00 92.06 225 GLU A C 1
ATOM 1817 O O . GLU A 1 225 ? 22.125 5.343 7.872 1.00 92.06 225 GLU A O 1
ATOM 1822 N N . GLU A 1 226 ? 22.606 6.796 9.543 1.00 89.88 226 GLU A N 1
ATOM 1823 C CA . GLU A 1 226 ? 23.956 6.332 9.825 1.00 89.88 226 GLU A CA 1
ATOM 1824 C C . GLU A 1 226 ? 23.938 4.852 10.209 1.00 89.88 226 GLU A C 1
ATOM 1826 O O . GLU A 1 226 ? 23.100 4.390 10.981 1.00 89.88 226 GLU A O 1
ATOM 1831 N N . LYS A 1 227 ? 24.867 4.092 9.635 1.00 84.62 227 LYS A N 1
ATOM 1832 C CA . LYS A 1 227 ? 25.020 2.664 9.900 1.00 84.62 227 LYS A CA 1
ATOM 1833 C C . LYS A 1 227 ? 26.408 2.394 10.439 1.00 84.62 227 LYS A C 1
ATOM 1835 O O . LYS A 1 227 ? 27.388 2.850 9.856 1.00 84.62 227 LYS A O 1
ATOM 1840 N N . GLU A 1 228 ? 26.490 1.553 11.467 1.00 78.62 228 GLU A N 1
ATOM 1841 C CA . GLU A 1 228 ? 27.775 1.063 11.979 1.00 78.62 228 GLU A CA 1
ATOM 1842 C C . GLU A 1 228 ? 28.546 0.268 10.916 1.00 78.62 228 GLU A C 1
ATOM 1844 O O . GLU A 1 228 ? 29.772 0.344 10.834 1.00 78.62 228 GLU A O 1
ATOM 1849 N N . ARG A 1 229 ? 27.830 -0.520 10.098 1.00 74.38 229 ARG A N 1
ATOM 1850 C CA . ARG A 1 229 ? 28.384 -1.328 9.004 1.00 74.38 229 ARG A CA 1
ATOM 1851 C C . ARG A 1 229 ? 27.385 -1.470 7.857 1.00 74.38 229 ARG A C 1
ATOM 1853 O O . ARG A 1 229 ? 26.177 -1.545 8.073 1.00 74.38 229 ARG A O 1
ATOM 1860 N N . GLY A 1 230 ? 27.915 -1.610 6.646 1.00 79.38 230 GLY A N 1
ATOM 1861 C CA . GLY A 1 230 ? 27.148 -1.905 5.438 1.00 79.38 230 GLY A CA 1
ATOM 1862 C C . GLY A 1 230 ? 26.896 -0.689 4.552 1.00 79.38 230 GLY A C 1
ATOM 1863 O O . GLY A 1 230 ? 27.132 0.456 4.929 1.00 79.38 230 GLY A O 1
ATOM 1864 N N . ASP A 1 231 ? 26.416 -0.967 3.345 1.00 82.44 231 ASP A N 1
ATOM 1865 C CA . ASP A 1 231 ? 26.246 0.048 2.314 1.00 82.44 231 ASP A CA 1
ATOM 1866 C C . ASP A 1 231 ? 24.965 0.870 2.492 1.00 82.44 231 ASP A C 1
ATOM 1868 O O . ASP A 1 231 ? 23.936 0.411 3.013 1.00 82.44 231 ASP A O 1
ATOM 1872 N N . TYR A 1 232 ? 24.999 2.093 1.970 1.00 84.12 232 TYR A N 1
ATOM 1873 C CA . TYR A 1 232 ? 23.827 2.953 1.862 1.00 84.12 232 TYR A CA 1
ATOM 1874 C C . TYR A 1 232 ? 23.094 2.620 0.561 1.00 84.12 232 TYR A C 1
ATOM 1876 O O . TYR A 1 232 ? 23.565 2.924 -0.540 1.00 84.12 232 TYR A O 1
ATOM 1884 N N . LEU A 1 233 ? 21.954 1.937 0.678 1.00 84.44 233 LEU A N 1
ATOM 1885 C CA . LEU A 1 233 ? 21.207 1.433 -0.473 1.00 84.44 233 LEU A CA 1
ATOM 1886 C C . LEU A 1 233 ? 20.387 2.539 -1.148 1.00 84.44 233 LEU A C 1
ATOM 1888 O O . LEU A 1 233 ? 20.035 3.550 -0.537 1.00 84.44 233 LEU A O 1
ATOM 1892 N N . LEU A 1 234 ? 20.077 2.310 -2.425 1.00 81.75 234 LEU A N 1
ATOM 1893 C CA . LEU A 1 234 ? 19.234 3.162 -3.258 1.00 81.75 234 LEU A CA 1
ATOM 1894 C C . LEU A 1 234 ? 17.893 2.464 -3.528 1.00 81.75 234 LEU A C 1
ATOM 1896 O O . LEU A 1 234 ? 17.871 1.322 -3.997 1.00 81.75 234 LEU A O 1
ATOM 1900 N N . LEU A 1 235 ? 16.787 3.159 -3.263 1.00 62.25 235 LEU A N 1
ATOM 1901 C CA . LEU A 1 235 ? 15.429 2.742 -3.605 1.00 62.25 235 LEU A CA 1
ATOM 1902 C C . LEU A 1 235 ? 14.939 3.498 -4.853 1.00 62.25 235 LEU A C 1
ATOM 1904 O O . LEU A 1 235 ? 14.954 4.722 -4.822 1.00 62.25 235 LEU A O 1
ATOM 1908 N N . PRO A 1 236 ? 14.431 2.831 -5.900 1.00 51.69 236 PRO A N 1
ATOM 1909 C CA . PRO A 1 236 ? 14.518 1.409 -6.168 1.00 51.69 236 PRO A CA 1
ATOM 1910 C C . PRO A 1 236 ? 15.710 1.148 -7.111 1.00 51.69 236 PRO A C 1
ATOM 1912 O O . PRO A 1 236 ? 15.750 1.642 -8.231 1.00 51.69 236 PRO A O 1
ATOM 1915 N N . PHE A 1 237 ? 16.656 0.319 -6.666 1.00 55.47 237 PHE A N 1
ATOM 1916 C CA . PHE A 1 237 ? 17.664 -0.371 -7.485 1.00 55.47 237 PHE A CA 1
ATOM 1917 C C . PHE A 1 237 ? 18.963 0.381 -7.815 1.00 55.47 237 PHE A C 1
ATOM 1919 O O . PHE A 1 237 ? 19.067 1.114 -8.794 1.00 55.47 237 PHE A O 1
ATOM 1926 N N . ARG A 1 238 ? 20.054 -0.021 -7.149 1.00 60.78 238 ARG A N 1
ATOM 1927 C CA . ARG A 1 238 ? 21.390 -0.032 -7.775 1.00 60.78 238 ARG A CA 1
ATOM 1928 C C . ARG A 1 238 ? 21.626 -1.372 -8.499 1.00 60.78 238 ARG A C 1
ATOM 1930 O O . ARG A 1 238 ? 22.581 -2.072 -8.199 1.00 60.78 238 ARG A O 1
ATOM 1937 N N . LEU A 1 239 ? 20.719 -1.748 -9.411 1.00 64.56 239 LEU A N 1
ATOM 1938 C CA . LEU A 1 239 ? 20.825 -2.958 -10.259 1.00 64.56 239 LEU A CA 1
ATOM 1939 C C . LEU A 1 239 ? 20.935 -2.638 -11.763 1.00 64.56 239 LEU A C 1
ATOM 1941 O O . LEU A 1 239 ? 20.919 -3.546 -12.587 1.00 64.56 239 LEU A O 1
ATOM 1945 N N . CYS A 1 240 ? 21.036 -1.358 -12.134 1.00 72.75 240 CYS A N 1
ATOM 1946 C CA . CYS A 1 240 ? 21.280 -0.940 -13.515 1.00 72.75 240 CYS A CA 1
ATOM 1947 C C . CYS A 1 240 ? 22.752 -0.567 -13.705 1.00 72.75 240 CYS A C 1
ATOM 1949 O O . CYS A 1 240 ? 23.312 0.175 -12.890 1.00 72.75 240 CYS A O 1
ATOM 1951 N N . LEU A 1 241 ? 23.339 -1.023 -14.813 1.00 80.88 241 LEU A N 1
ATOM 1952 C CA . LEU A 1 241 ? 24.701 -0.675 -15.214 1.00 80.88 241 LEU A CA 1
ATOM 1953 C C . LEU A 1 241 ? 24.906 0.852 -15.224 1.00 80.88 241 LEU A C 1
ATOM 1955 O O . LEU A 1 241 ? 24.025 1.574 -15.707 1.00 80.88 241 LEU A O 1
ATOM 1959 N N . PRO A 1 242 ? 26.024 1.365 -14.683 1.00 80.44 242 PRO A N 1
ATOM 1960 C CA . PRO A 1 242 ? 26.376 2.780 -14.783 1.00 80.44 242 PRO A CA 1
ATOM 1961 C C . PRO A 1 242 ? 26.585 3.210 -16.236 1.00 80.44 242 PRO A C 1
ATOM 1963 O O . PRO A 1 242 ? 27.075 2.426 -17.038 1.00 80.44 242 PRO A O 1
ATOM 1966 N N . LYS A 1 243 ? 26.315 4.483 -16.560 1.00 77.62 243 LYS A N 1
ATOM 1967 C CA . LYS A 1 243 ? 26.514 5.049 -17.916 1.00 77.62 243 LYS A CA 1
ATOM 1968 C C . LYS A 1 243 ? 27.921 4.822 -18.508 1.00 77.62 243 LYS A C 1
ATOM 1970 O O . LYS A 1 243 ? 28.093 4.894 -19.718 1.00 77.62 243 LYS A O 1
ATOM 1975 N N . SER A 1 244 ? 28.934 4.661 -17.659 1.00 63.09 244 SER A N 1
ATOM 1976 C CA . SER A 1 244 ? 30.344 4.524 -18.043 1.00 63.09 244 SER A CA 1
ATOM 1977 C C . SER A 1 244 ? 30.752 3.114 -18.493 1.00 63.09 244 SER A C 1
ATOM 1979 O O . SER A 1 244 ? 31.916 2.933 -18.845 1.00 63.09 244 SER A O 1
ATOM 1981 N N . HIS A 1 245 ? 29.832 2.144 -18.450 1.00 51.25 245 HIS A N 1
ATOM 1982 C CA . HIS A 1 245 ? 29.990 0.773 -18.945 1.00 51.25 245 HIS A CA 1
ATOM 1983 C C . HIS A 1 245 ? 29.044 0.526 -20.124 1.00 51.25 245 HIS A C 1
ATOM 1985 O O . HIS A 1 245 ? 29.467 -0.184 -21.060 1.00 51.25 245 HIS A O 1
#

pLDDT: mean 89.43, std 9.18, range [51.25, 98.12]

Radius of gyration: 25.72 Å; chains: 1; bounding box: 55×53×62 Å